Protein 7BOA (pdb70)

Sequence (232 aa):
GEFAQAYKEFAKAYKEFAAYKEFAQAYKGGEFAQAYKEFAKAYKEFAAYKEFAQAYKGGEFAQAYKEFAKAYKEFAAYKEFAQAYKGGEFAQAYKEEFAKAYKEEFAAYKEFAQAYKGGEFAQAYKEFAKAYKEFAAYKEFAQAYKGGEFAQAYKEEFAKAYKEFAAYKEEFAQQAYKGGEFAQAYKEFAKAYKEFAAYKEEFAQAYKGGEFAQAYKEEFAKAYKEFAAYKEEFAQAYKG

Secondary structure (DSSP, 8-state):
-HHHHHHHHHHHHHHHH--HHHHHHHHH-/-HHHHHHHHHHHHHHHH--HHHHHHHHH-/-HHHHHHHHHHHHHHHH--HHHHHHHHH-/-HHHHHHHHHHHHHHHH--HHHHHHHHH-/-THHHHHHHHHHHHHHH--HHHHHHHHH-/-HHHHHHHHHHHHHHHH--HHHHHHHHH-/-HHHHHHHHHHHHHHHH--HHHHHHHHH-/-HHHHHHHHHHHHHHHH--HHHHHHHHH-

B-factor: mean 36.83, std 12.67, range [19.39, 146.75]

Solvent-accessible surface area: 15474 Å² total

Radius of gyration: 20.61 Å; Cα contacts (8 Å, |Δi|>4): 137; chains: 8; bounding box: 44×38×48 Å

Structure (mmCIF, N/CA/C/O backbone):
data_7BOA
#
_entry.id   7BOA
#
_cell.length_a   40.707
_cell.length_b   75.608
_cell.length_c   88.123
_cell.angle_alpha   90.000
_cell.angle_beta   90.000
_cell.angle_gamma   90.000
#
_symmetry.space_group_name_H-M   'P 21 21 21'
#
loop_
_entity.id
_entity.type
_entity.pdbx_description
1 polymer CC-Type2-(YaFd)4-W19(BrPhe)
2 water water
#
loop_
_atom_site.group_PDB
_atom_site.id
_atom_site.type_symbol
_atom_site.label_atom_id
_atom_site.label_alt_id
_atom_site.label_comp_id
_atom_site.label_asym_id
_atom_site.label_entity_id
_atom_site.label_seq_id
_atom_site.pdbx_PDB_ins_code
_atom_site.Cartn_x
_atom_site.Cartn_y
_atom_site.Cartn_z
_atom_site.occupancy
_atom_site.B_iso_or_equiv
_atom_site.auth_seq_id
_atom_site.auth_comp_id
_atom_site.auth_asym_id
_atom_site.auth_atom_id
_atom_site.pdbx_PDB_model_num
ATOM 4 N N . GLY A 1 2 ? 22.581 15.494 87.495 1.00 29.73 1 GLY A N 1
ATOM 5 C CA . GLY A 1 2 ? 21.899 16.641 86.795 1.00 33.37 1 GLY A CA 1
ATOM 6 C C . GLY A 1 2 ? 22.492 16.912 85.416 1.00 30.37 1 GLY A C 1
ATOM 7 O O . GLY A 1 2 ? 21.720 17.162 84.460 1.00 29.75 1 GLY A O 1
ATOM 8 N N . GLU A 1 3 ? 23.816 16.869 85.297 1.00 29.60 2 GLU A N 1
ATOM 9 C CA . GLU A 1 3 ? 24.493 17.118 83.997 1.00 32.05 2 GLU A CA 1
ATOM 10 C C . GLU A 1 3 ? 24.105 16.013 83.018 1.00 28.81 2 GLU A C 1
ATOM 11 O O . GLU A 1 3 ? 23.835 16.335 81.826 1.00 27.61 2 GLU A O 1
ATOM 17 N N . PHE A 1 4 ? 24.050 14.760 83.474 1.00 25.80 3 PHE A N 1
ATOM 18 C CA . PHE A 1 4 ? 23.635 13.652 82.578 1.00 26.24 3 PHE A CA 1
ATOM 19 C C . PHE A 1 4 ? 22.176 13.852 82.171 1.00 24.90 3 PHE A C 1
ATOM 20 O O . PHE A 1 4 ? 21.858 13.631 81.005 1.00 23.61 3 PHE A O 1
ATOM 28 N N . ALA A 1 5 ? 21.321 14.297 83.084 1.00 24.76 4 ALA A N 1
ATOM 29 C CA . ALA A 1 5 ? 19.893 14.540 82.798 1.00 27.35 4 ALA A CA 1
ATOM 30 C C . ALA A 1 5 ? 19.782 15.583 81.691 1.00 27.20 4 ALA A C 1
ATOM 31 O O . ALA A 1 5 ? 18.938 15.414 80.794 1.00 26.72 4 ALA A O 1
ATOM 33 N N . GLN A 1 6 ? 20.600 16.629 81.751 1.00 27.04 5 GLN A N 1
ATOM 34 C CA . GLN A 1 6 ? 20.599 17.701 80.728 1.00 30.84 5 GLN A CA 1
ATOM 35 C C . GLN A 1 6 ? 21.104 17.126 79.401 1.00 30.48 5 GLN A C 1
ATOM 36 O O . GLN A 1 6 ? 20.515 17.427 78.357 1.00 28.26 5 GLN A O 1
ATOM 42 N N . ALA A 1 7 ? 22.154 16.304 79.439 1.00 27.10 6 ALA A N 1
ATOM 43 C CA . ALA A 1 7 ? 22.727 15.665 78.230 1.00 26.20 6 ALA A CA 1
ATOM 44 C C . ALA A 1 7 ? 21.678 14.757 77.583 1.00 23.06 6 ALA A C 1
ATOM 45 O O . ALA A 1 7 ? 21.580 14.742 76.357 1.00 23.44 6 ALA A O 1
ATOM 47 N N . TYR A 1 8 ? 20.882 14.062 78.385 1.00 20.71 7 TYR A N 1
ATOM 48 C CA . TYR A 1 8 ? 19.804 13.196 77.868 1.00 23.09 7 TYR A CA 1
ATOM 49 C C . TYR A 1 8 ? 18.777 14.065 77.138 1.00 24.24 7 TYR A C 1
ATOM 50 O O . TYR A 1 8 ? 18.370 13.698 76.031 1.00 23.51 7 TYR A O 1
ATOM 59 N N . LYS A 1 9 ? 18.381 15.186 77.739 1.00 24.80 8 LYS A N 1
ATOM 60 C CA . LYS A 1 9 ? 17.391 16.098 77.128 1.00 25.81 8 LYS A CA 1
ATOM 61 C C . LYS A 1 9 ? 17.924 16.592 75.779 1.00 23.82 8 LYS A C 1
ATOM 62 O O . LYS A 1 9 ? 17.171 16.592 74.821 1.00 25.11 8 LYS A O 1
ATOM 68 N N . GLU A 1 10 ? 19.192 16.977 75.693 1.00 25.84 9 GLU A N 1
ATOM 69 C CA . GLU A 1 10 ? 19.789 17.514 74.455 1.00 28.68 9 GLU A CA 1
ATOM 70 C C . GLU A 1 10 ? 19.837 16.390 73.419 1.00 24.85 9 GLU A C 1
ATOM 71 O O . GLU A 1 10 ? 19.520 16.658 72.251 1.00 24.91 9 GLU A O 1
ATOM 77 N N . PHE A 1 11 ? 20.166 15.173 73.836 1.00 22.85 10 PHE A N 1
ATOM 78 C CA . PHE A 1 11 ? 20.178 14.028 72.903 1.00 23.46 10 PHE A CA 1
ATOM 79 C C . PHE A 1 11 ? 18.753 13.707 72.403 1.00 23.09 10 PHE A C 1
ATOM 80 O O . PHE A 1 11 ? 18.560 13.453 71.197 1.00 21.16 10 PHE A O 1
ATOM 88 N N . ALA A 1 12 ? 17.754 13.776 73.278 1.00 22.16 11 ALA A N 1
ATOM 89 C CA . ALA A 1 12 ? 16.349 13.503 72.893 1.00 22.20 11 ALA A CA 1
ATOM 90 C C . ALA A 1 12 ? 15.912 14.529 71.831 1.00 23.97 11 ALA A C 1
ATOM 91 O O . ALA A 1 12 ? 15.220 14.124 70.873 1.00 22.72 11 ALA A O 1
ATOM 93 N N . LYS A 1 13 ? 16.323 15.791 71.986 1.00 23.72 12 LYS A N 1
ATOM 94 C CA . LYS A 1 13 ? 15.999 16.853 70.999 1.00 27.51 12 LYS A CA 1
ATOM 95 C C . LYS A 1 13 ? 16.690 16.534 69.676 1.00 25.41 12 LYS A C 1
ATOM 96 O O . LYS A 1 13 ? 16.052 16.655 68.618 1.00 25.36 12 LYS A O 1
ATOM 102 N N . ALA A 1 14 ? 17.949 16.108 69.725 1.00 22.98 13 ALA A N 1
ATOM 103 C CA . ALA A 1 14 ? 18.741 15.770 68.518 1.00 22.25 13 ALA A CA 1
ATOM 104 C C . ALA A 1 14 ? 18.067 14.608 67.787 1.00 20.10 13 ALA A C 1
ATOM 105 O O . ALA A 1 14 ? 18.034 14.629 66.550 1.00 20.72 13 ALA A O 1
ATOM 107 N N . TYR A 1 15 ? 17.562 13.621 68.520 1.00 19.78 14 TYR A N 1
ATOM 108 C CA . TYR A 1 15 ? 16.845 12.469 67.930 1.00 22.89 14 TYR A CA 1
ATOM 109 C C . TYR A 1 15 ? 15.601 12.980 67.194 1.00 21.86 14 TYR A C 1
ATOM 110 O O . TYR A 1 15 ? 15.336 12.545 66.040 1.00 21.80 14 TYR A O 1
ATOM 119 N N . LYS A 1 16 ? 14.833 13.875 67.827 1.00 22.66 15 LYS A N 1
ATOM 120 C CA . LYS A 1 16 ? 13.639 14.442 67.153 1.00 24.57 15 LYS A CA 1
ATOM 121 C C . LYS A 1 16 ? 14.053 15.160 65.868 1.00 23.91 15 LYS A C 1
ATOM 122 O O . LYS A 1 16 ? 13.355 15.007 64.864 1.00 27.80 15 LYS A O 1
ATOM 128 N N . GLU A 1 17 ? 15.109 15.975 65.909 1.00 23.06 16 GLU A N 1
ATOM 129 C CA . GLU A 1 17 ? 15.607 16.725 64.738 1.00 23.84 16 GLU A CA 1
ATOM 130 C C . GLU A 1 17 ? 15.968 15.734 63.622 1.00 21.99 16 GLU A C 1
ATOM 131 O O . GLU A 1 17 ? 15.628 16.013 62.438 1.00 23.17 16 GLU A O 1
ATOM 137 N N . PHE A 1 18 ? 16.610 14.614 63.966 1.00 21.75 17 PHE A N 1
ATOM 138 C CA . PHE A 1 18 ? 16.994 13.589 62.977 1.00 22.20 17 PHE A CA 1
ATOM 139 C C . PHE A 1 18 ? 15.742 12.900 62.409 1.00 20.69 17 PHE A C 1
ATOM 140 O O . PHE A 1 18 ? 15.666 12.677 61.210 1.00 20.91 17 PHE A O 1
ATOM 148 N N . ALA A 1 19 ? 14.763 12.610 63.255 1.00 24.21 18 ALA A N 1
ATOM 149 C CA . ALA A 1 19 ? 13.506 11.962 62.824 1.00 26.16 18 ALA A CA 1
ATOM 150 C C . ALA A 1 19 ? 12.771 12.895 61.832 1.00 31.89 18 ALA A C 1
ATOM 151 O O . ALA A 1 19 ? 12.282 12.329 60.784 1.00 26.84 18 ALA A O 1
ATOM 165 N N . ALA A 1 21 ? 14.329 15.135 59.892 1.00 26.91 20 ALA A N 1
ATOM 166 C CA . ALA A 1 21 ? 15.117 15.060 58.639 1.00 25.10 20 ALA A CA 1
ATOM 167 C C . ALA A 1 21 ? 14.790 13.779 57.856 1.00 24.22 20 ALA A C 1
ATOM 168 O O . ALA A 1 21 ? 14.661 13.863 56.602 1.00 24.36 20 ALA A O 1
ATOM 170 N N . TYR A 1 22 ? 14.685 12.630 58.529 1.00 25.02 21 TYR A N 1
ATOM 171 C CA . TYR A 1 22 ? 14.395 11.346 57.851 1.00 24.98 21 TYR A CA 1
ATOM 172 C C . TYR A 1 22 ? 13.025 11.431 57.174 1.00 28.23 21 TYR A C 1
ATOM 173 O O . TYR A 1 22 ? 12.892 11.049 56.009 1.00 25.13 21 TYR A O 1
ATOM 182 N N . LYS A 1 23 ? 12.021 11.970 57.870 1.00 27.80 22 LYS A N 1
ATOM 183 C CA . LYS A 1 23 ? 10.664 12.132 57.310 1.00 34.03 22 LYS A CA 1
ATOM 184 C C . LYS A 1 23 ? 10.745 12.970 56.024 1.00 30.82 22 LYS A C 1
ATOM 185 O O . LYS A 1 23 ? 10.104 12.604 55.038 1.00 29.78 22 LYS A O 1
ATOM 191 N N . GLU A 1 24 ? 11.490 14.076 56.039 1.00 29.37 23 GLU A N 1
ATOM 192 C CA . GLU A 1 24 ? 11.603 14.979 54.868 1.00 31.84 23 GLU A CA 1
ATOM 193 C C . GLU A 1 24 ? 12.303 14.254 53.724 1.00 28.98 23 GLU A C 1
ATOM 194 O O . GLU A 1 24 ? 11.908 14.439 52.547 1.00 28.79 23 GLU A O 1
ATOM 200 N N . PHE A 1 25 ? 13.326 13.475 54.066 1.00 25.65 24 PHE A N 1
ATOM 201 C CA . PHE A 1 25 ? 14.090 12.686 53.067 1.00 27.07 24 PHE A CA 1
ATOM 202 C C . PHE A 1 25 ? 13.177 11.647 52.403 1.00 27.52 24 PHE A C 1
ATOM 203 O O . PHE A 1 25 ? 13.179 11.551 51.157 1.00 28.21 24 PHE A O 1
ATOM 211 N N . ALA A 1 26 ? 12.395 10.928 53.205 1.00 28.32 25 ALA A N 1
ATOM 212 C CA . ALA A 1 26 ? 11.483 9.866 52.731 1.00 29.77 25 ALA A CA 1
ATOM 213 C C . ALA A 1 26 ? 10.405 10.484 51.831 1.00 34.61 25 ALA A C 1
ATOM 214 O O . ALA A 1 26 ? 10.055 9.867 50.815 1.00 33.50 25 ALA A O 1
ATOM 216 N N . GLN A 1 27 ? 9.922 11.682 52.159 1.00 34.77 26 GLN A N 1
ATOM 217 C CA . GLN A 1 27 ? 8.920 12.394 51.328 1.00 39.46 26 GLN A CA 1
ATOM 218 C C . GLN A 1 27 ? 9.541 12.748 49.974 1.00 36.92 26 GLN A C 1
ATOM 219 O O . GLN A 1 27 ? 8.860 12.587 48.936 1.00 36.38 26 GLN A O 1
ATOM 225 N N . ALA A 1 28 ? 10.785 13.220 49.982 1.00 34.17 27 ALA A N 1
ATOM 226 C CA . ALA A 1 28 ? 11.519 13.584 48.750 1.00 35.84 27 ALA A CA 1
ATOM 227 C C . ALA A 1 28 ? 11.715 12.323 47.895 1.00 35.85 27 ALA A C 1
ATOM 228 O O . ALA A 1 28 ? 11.582 12.417 46.662 1.00 35.06 27 ALA A O 1
ATOM 230 N N . TYR A 1 29 ? 11.991 11.171 48.512 1.00 35.63 28 TYR A N 1
ATOM 231 C CA . TYR A 1 29 ? 12.178 9.896 47.765 1.00 38.32 28 TYR A CA 1
ATOM 232 C C . TYR A 1 29 ? 10.852 9.485 47.126 1.00 40.18 28 TYR A C 1
ATOM 233 O O . TYR A 1 29 ? 10.845 9.076 45.939 1.00 39.96 28 TYR A O 1
ATOM 242 N N . LYS A 1 30 ? 9.756 9.596 47.879 1.00 44.96 29 LYS A N 1
ATOM 243 C CA . LYS A 1 30 ? 8.399 9.191 47.437 1.00 51.01 29 LYS A CA 1
ATOM 244 C C . LYS A 1 30 ? 7.902 10.164 46.359 1.00 52.01 29 LYS A C 1
ATOM 245 O O . LYS A 1 30 ? 7.195 9.703 45.454 1.00 58.13 29 LYS A O 1
ATOM 251 N N . GLY A 1 31 ? 8.248 11.451 46.469 1.00 49.06 30 GLY A N 1
ATOM 252 C CA . GLY A 1 31 ? 7.797 12.527 45.567 1.00 49.55 30 GLY A CA 1
ATOM 253 C C . GLY A 1 31 ? 8.635 12.564 44.301 1.00 53.91 30 GLY A C 1
ATOM 254 O O . GLY A 1 31 ? 8.285 13.012 43.202 1.00 51.24 30 GLY A O 1
ATOM 255 N N . GLY B 1 2 ? 15.028 -0.502 41.098 1.00 58.53 1 GLY B N 1
ATOM 256 C CA . GLY B 1 2 ? 16.388 -1.073 40.919 1.00 57.83 1 GLY B CA 1
ATOM 257 C C . GLY B 1 2 ? 17.132 -1.233 42.231 1.00 55.87 1 GLY B C 1
ATOM 258 O O . GLY B 1 2 ? 16.490 -1.177 43.309 1.00 53.01 1 GLY B O 1
ATOM 259 N N . GLU B 1 3 ? 18.453 -1.395 42.146 1.00 54.96 2 GLU B N 1
ATOM 260 C CA . GLU B 1 3 ? 19.340 -1.667 43.311 1.00 54.33 2 GLU B CA 1
ATOM 261 C C . GLU B 1 3 ? 19.142 -0.573 44.364 1.00 49.57 2 GLU B C 1
ATOM 262 O O . GLU B 1 3 ? 19.155 -0.887 45.571 1.00 44.07 2 GLU B O 1
ATOM 268 N N . PHE B 1 4 ? 18.981 0.681 43.931 1.00 47.97 3 PHE B N 1
ATOM 269 C CA . PHE B 1 4 ? 18.876 1.800 44.896 1.00 46.51 3 PHE B CA 1
ATOM 270 C C . PHE B 1 4 ? 17.564 1.661 45.670 1.00 41.77 3 PHE B C 1
ATOM 271 O O . PHE B 1 4 ? 17.563 1.902 46.864 1.00 37.90 3 PHE B O 1
ATOM 279 N N . ALA B 1 5 ? 16.482 1.256 45.009 1.00 40.53 4 ALA B N 1
ATOM 280 C CA . ALA B 1 5 ? 15.166 1.060 45.652 1.00 40.14 4 ALA B CA 1
ATOM 281 C C . ALA B 1 5 ? 15.311 0.017 46.760 1.00 39.97 4 ALA B C 1
ATOM 282 O O . ALA B 1 5 ? 14.742 0.222 47.828 1.00 40.00 4 ALA B O 1
ATOM 284 N N . GLN B 1 6 ? 16.059 -1.051 46.505 1.00 43.07 5 GLN B N 1
ATOM 285 C CA . GLN B 1 6 ? 16.303 -2.125 47.494 1.00 41.92 5 GLN B CA 1
ATOM 286 C C . GLN B 1 6 ? 17.129 -1.558 48.648 1.00 40.24 5 GLN B C 1
ATOM 287 O O . GLN B 1 6 ? 16.790 -1.848 49.820 1.00 35.94 5 GLN B O 1
ATOM 293 N N . ALA B 1 7 ? 18.164 -0.774 48.340 1.00 36.50 6 ALA B N 1
ATOM 294 C CA . ALA B 1 7 ? 19.038 -0.151 49.359 1.00 34.49 6 ALA B CA 1
ATOM 295 C C . ALA B 1 7 ? 18.204 0.773 50.252 1.00 31.63 6 ALA B C 1
ATOM 296 O O . ALA B 1 7 ? 18.409 0.783 51.483 1.00 30.57 6 ALA B O 1
ATOM 298 N N . TYR B 1 8 ? 17.271 1.513 49.659 1.00 29.93 7 TYR B N 1
ATOM 299 C CA . TYR B 1 8 ? 16.398 2.437 50.420 1.00 29.29 7 TYR B CA 1
ATOM 300 C C . TYR B 1 8 ? 15.534 1.618 51.381 1.00 31.64 7 TYR B C 1
ATOM 301 O O . TYR B 1 8 ? 15.408 2.019 52.548 1.00 30.10 7 TYR B O 1
ATOM 310 N N . LYS B 1 9 ? 14.946 0.519 50.906 1.00 34.26 8 LYS B N 1
ATOM 311 C CA . LYS B 1 9 ? 14.098 -0.358 51.754 1.00 35.47 8 LYS B CA 1
ATOM 312 C C . LYS B 1 9 ? 14.926 -0.870 52.933 1.00 31.94 8 LYS B C 1
ATOM 313 O O . LYS B 1 9 ? 14.427 -0.848 54.060 1.00 30.49 8 LYS B O 1
ATOM 319 N N . GLU B 1 10 ? 16.155 -1.316 52.691 1.00 32.95 9 GLU B N 1
ATOM 320 C CA . GLU B 1 10 ? 17.019 -1.883 53.754 1.00 34.99 9 GLU B CA 1
ATOM 321 C C . GLU B 1 10 ? 17.363 -0.771 54.759 1.00 31.59 9 GLU B C 1
ATOM 322 O O . GLU B 1 10 ? 17.357 -1.026 55.992 1.00 29.55 9 GLU B O 1
ATOM 328 N N . PHE B 1 11 ? 17.615 0.445 54.277 1.00 28.07 10 PHE B N 1
ATOM 329 C CA . PHE B 1 11 ? 17.907 1.583 55.170 1.00 26.64 10 PHE B CA 1
ATOM 330 C C . PHE B 1 11 ? 16.658 1.944 55.990 1.00 25.83 10 PHE B C 1
ATOM 331 O O . PHE B 1 11 ? 16.771 2.201 57.203 1.00 25.55 10 PHE B O 1
ATOM 339 N N . ALA B 1 12 ? 15.478 1.938 55.373 1.00 27.33 11 ALA B N 1
ATOM 340 C CA . ALA B 1 12 ? 14.222 2.282 56.078 1.00 28.03 11 ALA B CA 1
ATOM 341 C C . ALA B 1 12 ? 13.988 1.250 57.196 1.00 29.89 11 ALA B C 1
ATOM 342 O O . ALA B 1 12 ? 13.546 1.649 58.278 1.00 29.10 11 ALA B O 1
ATOM 344 N N . LYS B 1 13 ? 14.290 -0.030 56.951 1.00 30.54 12 LYS B N 1
ATOM 345 C CA . LYS B 1 13 ? 14.154 -1.085 57.993 1.00 31.15 12 LYS B CA 1
ATOM 346 C C . LYS B 1 13 ? 15.139 -0.794 59.128 1.00 30.88 12 LYS B C 1
ATOM 347 O O . LYS B 1 13 ? 14.751 -0.885 60.298 1.00 28.55 12 LYS B O 1
ATOM 353 N N . ALA B 1 14 ? 16.380 -0.436 58.795 1.00 28.84 13 ALA B N 1
ATOM 354 C CA . ALA B 1 14 ? 17.433 -0.124 59.780 1.00 28.78 13 ALA B CA 1
ATOM 355 C C . ALA B 1 14 ? 16.992 1.070 60.647 1.00 26.28 13 ALA B C 1
ATOM 356 O O . ALA B 1 14 ? 17.211 1.033 61.852 1.00 25.22 13 ALA B O 1
ATOM 358 N N . TYR B 1 15 ? 16.393 2.091 60.039 1.00 25.73 14 TYR B N 1
ATOM 359 C CA . TYR B 1 15 ? 15.848 3.261 60.773 1.00 27.75 14 TYR B CA 1
ATOM 360 C C . TYR B 1 15 ? 14.775 2.790 61.773 1.00 26.20 14 TYR B C 1
ATOM 361 O O . TYR B 1 15 ? 14.770 3.204 62.940 1.00 25.36 14 TYR B O 1
ATOM 370 N N . LYS B 1 16 ? 13.860 1.918 61.339 1.00 27.30 15 LYS B N 1
ATOM 371 C CA . LYS B 1 16 ? 12.815 1.386 62.255 1.00 28.71 15 LYS B CA 1
ATOM 372 C C . LYS B 1 16 ? 13.466 0.637 63.424 1.00 26.19 15 LYS B C 1
ATOM 373 O O . LYS B 1 16 ? 13.014 0.815 64.556 1.00 27.36 15 LYS B O 1
ATOM 379 N N . GLU B 1 17 ? 14.470 -0.214 63.179 1.00 25.03 16 GLU B N 1
ATOM 380 C CA . GLU B 1 17 ? 15.182 -0.974 64.239 1.00 22.99 16 GLU B CA 1
ATOM 381 C C . GLU B 1 17 ? 15.854 -0.004 65.209 1.00 23.48 16 GLU B C 1
ATOM 382 O O . GLU B 1 17 ? 15.840 -0.272 66.425 1.00 25.62 16 GLU B O 1
ATOM 388 N N . PHE B 1 18 ? 16.431 1.099 64.704 1.00 22.55 17 PHE B N 1
ATOM 389 C CA . PHE B 1 18 ? 17.051 2.106 65.586 1.00 23.67 17 PHE B CA 1
ATOM 390 C C . PHE B 1 18 ? 15.979 2.830 66.418 1.00 24.31 17 PHE B C 1
ATOM 391 O O . PHE B 1 18 ? 16.173 3.040 67.634 1.00 22.12 17 PHE B O 1
ATOM 399 N N . ALA B 1 19 ? 14.866 3.193 65.798 1.00 24.62 18 ALA B N 1
ATOM 400 C CA . ALA B 1 19 ? 13.754 3.859 66.503 1.00 27.13 18 ALA B CA 1
ATOM 401 C C . ALA B 1 19 ? 13.218 2.936 67.622 1.00 30.96 18 ALA B C 1
ATOM 402 O O . ALA B 1 19 ? 12.963 3.483 68.750 1.00 29.01 18 ALA B O 1
ATOM 416 N N . ALA B 1 21 ? 15.038 0.642 69.202 1.00 30.19 20 ALA B N 1
ATOM 417 C CA . ALA B 1 21 ? 16.089 0.674 70.242 1.00 27.15 20 ALA B CA 1
ATOM 418 C C . ALA B 1 21 ? 16.004 1.957 71.082 1.00 28.58 20 ALA B C 1
ATOM 419 O O . ALA B 1 21 ? 16.163 1.865 72.337 1.00 27.21 20 ALA B O 1
ATOM 421 N N . TYR B 1 22 ? 15.817 3.112 70.436 1.00 27.28 21 TYR B N 1
ATOM 422 C CA . TYR B 1 22 ? 15.752 4.404 71.151 1.00 26.90 21 TYR B CA 1
ATOM 423 C C . TYR B 1 22 ? 14.541 4.395 72.088 1.00 26.46 21 TYR B C 1
ATOM 424 O O . TYR B 1 22 ? 14.683 4.793 73.252 1.00 25.33 21 TYR B O 1
ATOM 433 N N . LYS B 1 23 ? 13.391 3.926 71.621 1.00 26.91 22 LYS B N 1
ATOM 434 C CA . LYS B 1 23 ? 12.163 3.856 72.439 1.00 28.54 22 LYS B CA 1
ATOM 435 C C . LYS B 1 23 ? 12.432 2.971 73.674 1.00 26.81 22 LYS B C 1
ATOM 436 O O . LYS B 1 23 ? 12.017 3.363 74.794 1.00 29.74 22 LYS B O 1
ATOM 442 N N . GLU B 1 24 ? 13.124 1.841 73.520 1.00 26.00 23 GLU B N 1
ATOM 443 C CA . GLU B 1 24 ? 13.439 0.906 74.641 1.00 27.26 23 GLU B CA 1
ATOM 444 C C . GLU B 1 24 ? 14.400 1.594 75.621 1.00 24.78 23 GLU B C 1
ATOM 445 O O . GLU B 1 24 ? 14.224 1.502 76.864 1.00 28.17 23 GLU B O 1
ATOM 451 N N . PHE B 1 25 ? 15.371 2.310 75.076 1.00 24.52 24 PHE B N 1
ATOM 452 C CA . PHE B 1 25 ? 16.363 3.050 75.889 1.00 24.08 24 PHE B CA 1
ATOM 453 C C . PHE B 1 25 ? 15.652 4.131 76.709 1.00 24.42 24 PHE B C 1
ATOM 454 O O . PHE B 1 25 ? 15.927 4.253 77.923 1.00 25.24 24 PHE B O 1
ATOM 462 N N . ALA B 1 26 ? 14.796 4.921 76.066 1.00 23.83 25 ALA B N 1
ATOM 463 C CA . ALA B 1 26 ? 14.065 6.027 76.712 1.00 27.29 25 ALA B CA 1
ATOM 464 C C . ALA B 1 26 ? 13.182 5.467 77.823 1.00 30.47 25 ALA B C 1
ATOM 465 O O . ALA B 1 26 ? 13.104 6.109 78.900 1.00 30.59 25 ALA B O 1
ATOM 467 N N . GLN B 1 27 ? 12.522 4.321 77.590 1.00 30.75 26 GLN B N 1
ATOM 468 C CA . GLN B 1 27 ? 11.708 3.672 78.645 1.00 34.71 26 GLN B CA 1
ATOM 469 C C . GLN B 1 27 ? 12.621 3.304 79.827 1.00 33.15 26 GLN B C 1
ATOM 470 O O . GLN B 1 27 ? 12.242 3.546 80.998 1.00 33.73 26 GLN B O 1
ATOM 476 N N . ALA B 1 28 ? 13.794 2.741 79.560 1.00 31.51 27 ALA B N 1
ATOM 477 C CA . ALA B 1 28 ? 14.733 2.323 80.627 1.00 33.08 27 ALA B CA 1
ATOM 478 C C . ALA B 1 28 ? 15.163 3.566 81.425 1.00 28.70 27 ALA B C 1
ATOM 479 O O . ALA B 1 28 ? 15.263 3.485 82.638 1.00 27.47 27 ALA B O 1
ATOM 481 N N . TYR B 1 29 ? 15.376 4.692 80.762 1.00 27.19 28 TYR B N 1
ATOM 482 C CA . TYR B 1 29 ? 15.773 5.955 81.439 1.00 28.97 28 TYR B CA 1
ATOM 483 C C . TYR B 1 29 ? 14.621 6.448 82.310 1.00 31.54 28 TYR B C 1
ATOM 484 O O . TYR B 1 29 ? 14.855 6.874 83.453 1.00 30.90 28 TYR B O 1
ATOM 493 N N . LYS B 1 30 ? 13.397 6.406 81.787 1.00 34.95 29 LYS B N 1
ATOM 494 C CA . LYS B 1 30 ? 12.181 6.907 82.478 1.00 43.87 29 LYS B CA 1
ATOM 495 C C . LYS B 1 30 ? 11.800 5.919 83.588 1.00 44.88 29 LYS B C 1
ATOM 496 O O . LYS B 1 30 ? 11.366 6.371 84.660 1.00 47.48 29 LYS B O 1
ATOM 502 N N . GLY B 1 31 ? 11.956 4.617 83.326 1.00 48.53 30 GLY B N 1
ATOM 503 C CA . GLY B 1 31 ? 11.478 3.515 84.178 1.00 56.87 30 GLY B CA 1
ATOM 504 C C . GLY B 1 31 ? 12.452 3.252 85.301 1.00 62.10 30 GLY B C 1
ATOM 505 O O . GLY B 1 31 ? 13.555 3.806 85.220 1.00 74.39 30 GLY B O 1
ATOM 509 N N . GLY C 1 2 ? 24.109 -2.128 86.535 1.00 59.40 1 GLY C N 1
ATOM 510 C CA . GLY C 1 2 ? 22.656 -2.332 86.813 1.00 52.78 1 GLY C CA 1
ATOM 511 C C . GLY C 1 2 ? 21.820 -2.246 85.552 1.00 48.70 1 GLY C C 1
ATOM 512 O O . GLY C 1 2 ? 22.397 -2.266 84.434 1.00 47.49 1 GLY C O 1
ATOM 513 N N . GLU C 1 3 ? 20.499 -2.159 85.692 1.00 45.02 2 GLU C N 1
ATOM 514 C CA . GLU C 1 3 ? 19.599 -2.284 84.528 1.00 45.43 2 GLU C CA 1
ATOM 515 C C . GLU C 1 3 ? 19.891 -1.138 83.560 1.00 39.24 2 GLU C C 1
ATOM 516 O O . GLU C 1 3 ? 19.913 -1.400 82.345 1.00 37.00 2 GLU C O 1
ATOM 522 N N . PHE C 1 4 ? 20.060 0.087 84.056 1.00 36.12 3 PHE C N 1
ATOM 523 C CA . PHE C 1 4 ? 20.225 1.253 83.154 1.00 35.71 3 PHE C CA 1
ATOM 524 C C . PHE C 1 4 ? 21.549 1.125 82.391 1.00 31.94 3 PHE C C 1
ATOM 525 O O . PHE C 1 4 ? 21.575 1.428 81.206 1.00 30.24 3 PHE C O 1
ATOM 533 N N . ALA C 1 5 ? 22.612 0.671 83.053 1.00 33.33 4 ALA C N 1
ATOM 534 C CA . ALA C 1 5 ? 23.934 0.490 82.399 1.00 30.87 4 ALA C CA 1
ATOM 535 C C . ALA C 1 5 ? 23.790 -0.522 81.271 1.00 31.05 4 ALA C C 1
ATOM 536 O O . ALA C 1 5 ? 24.375 -0.299 80.195 1.00 28.73 4 ALA C O 1
ATOM 538 N N . GLN C 1 6 ? 23.033 -1.594 81.501 1.00 32.14 5 GLN C N 1
ATOM 539 C CA . GLN C 1 6 ? 22.805 -2.640 80.486 1.00 36.81 5 GLN C CA 1
ATOM 540 C C . GLN C 1 6 ? 22.003 -2.039 79.331 1.00 33.38 5 GLN C C 1
ATOM 541 O O . GLN C 1 6 ? 22.348 -2.303 78.170 1.00 32.27 5 GLN C O 1
ATOM 547 N N . ALA C 1 7 ? 20.976 -1.240 79.640 1.00 34.51 6 ALA C N 1
ATOM 548 C CA . ALA C 1 7 ? 20.126 -0.581 78.632 1.00 31.53 6 ALA C CA 1
ATOM 549 C C . ALA C 1 7 ? 20.993 0.350 77.778 1.00 30.65 6 ALA C C 1
ATOM 550 O O . ALA C 1 7 ? 20.813 0.383 76.543 1.00 29.71 6 ALA C O 1
ATOM 552 N N . TYR C 1 8 ? 21.924 1.066 78.406 1.00 28.68 7 TYR C N 1
ATOM 553 C CA . TYR C 1 8 ? 22.818 1.975 77.659 1.00 26.72 7 TYR C CA 1
ATOM 554 C C . TYR C 1 8 ? 23.677 1.142 76.688 1.00 26.38 7 TYR C C 1
ATOM 555 O O . TYR C 1 8 ? 23.833 1.531 75.522 1.00 25.60 7 TYR C O 1
ATOM 564 N N . LYS C 1 9 ? 24.233 0.025 77.148 1.00 28.24 8 LYS C N 1
ATOM 565 C CA . LYS C 1 9 ? 25.081 -0.845 76.296 1.00 32.70 8 LYS C CA 1
ATOM 566 C C . LYS C 1 9 ? 24.270 -1.331 75.095 1.00 29.70 8 LYS C C 1
ATOM 567 O O . LYS C 1 9 ? 24.815 -1.304 73.977 1.00 29.53 8 LYS C O 1
ATOM 573 N N . GLU C 1 10 ? 23.030 -1.774 75.297 1.00 30.14 9 GLU C N 1
ATOM 574 C CA . GLU C 1 10 ? 22.168 -2.243 74.184 1.00 32.90 9 GLU C CA 1
ATOM 575 C C . GLU C 1 10 ? 21.886 -1.079 73.219 1.00 28.61 9 GLU C C 1
ATOM 576 O O . GLU C 1 10 ? 21.957 -1.275 71.977 1.00 27.50 9 GLU C O 1
ATOM 582 N N . PHE C 1 11 ? 21.626 0.120 73.736 1.00 27.19 10 PHE C N 1
ATOM 583 C CA . PHE C 1 11 ? 21.380 1.308 72.882 1.00 25.37 10 PHE C CA 1
ATOM 584 C C . PHE C 1 11 ? 22.645 1.655 72.075 1.00 24.07 10 PHE C C 1
ATOM 585 O O . PHE C 1 11 ? 22.545 1.939 70.872 1.00 24.82 10 PHE C O 1
ATOM 593 N N . ALA C 1 12 ? 23.819 1.561 72.689 1.00 24.31 11 ALA C N 1
ATOM 594 C CA . ALA C 1 12 ? 25.090 1.879 72.010 1.00 24.24 11 ALA C CA 1
ATOM 595 C C . ALA C 1 12 ? 25.305 0.870 70.869 1.00 26.52 11 ALA C C 1
ATOM 596 O O . ALA C 1 12 ? 25.752 1.279 69.773 1.00 24.45 11 ALA C O 1
ATOM 598 N N . LYS C 1 13 ? 24.956 -0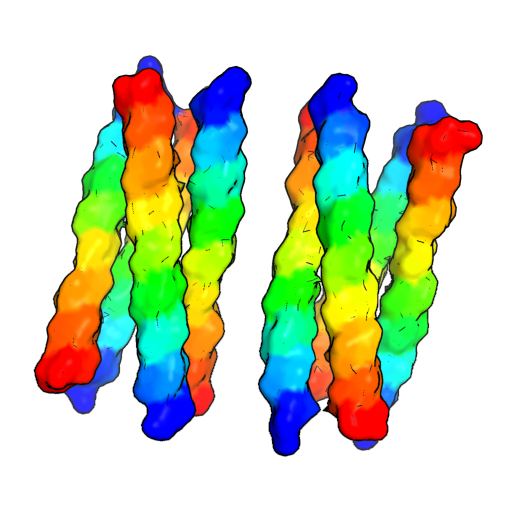.401 71.089 1.00 27.20 12 LYS C N 1
ATOM 599 C CA . LYS C 1 13 ? 25.080 -1.430 70.028 1.00 30.51 12 LYS C CA 1
ATOM 600 C C . LYS C 1 13 ? 24.105 -1.086 68.900 1.00 29.58 12 LYS C C 1
ATOM 601 O O . LYS C 1 13 ? 24.505 -1.198 67.722 1.00 28.29 12 LYS C O 1
ATOM 607 N N . ALA C 1 14 ? 22.867 -0.693 69.237 1.00 28.00 13 ALA C N 1
ATOM 608 C CA . ALA C 1 14 ? 21.827 -0.334 68.250 1.00 26.13 13 ALA C CA 1
ATOM 609 C C . ALA C 1 14 ? 22.322 0.848 67.403 1.00 24.58 13 ALA C C 1
ATOM 610 O O . ALA C 1 14 ? 22.111 0.828 66.168 1.00 22.17 13 ALA C O 1
ATOM 612 N N . TYR C 1 15 ? 22.947 1.845 68.031 1.00 23.47 14 TYR C N 1
ATOM 613 C CA . TYR C 1 15 ? 23.512 3.011 67.314 1.00 23.13 14 TYR C CA 1
ATOM 614 C C . TYR C 1 15 ? 24.574 2.510 66.312 1.00 23.21 14 TYR C C 1
ATOM 615 O O . TYR C 1 15 ? 24.592 2.934 65.156 1.00 21.75 14 TYR C O 1
ATOM 624 N N . LYS C 1 16 ? 25.470 1.619 66.740 1.00 25.10 15 LYS C N 1
ATOM 625 C CA . LYS C 1 16 ? 26.517 1.104 65.816 1.00 27.35 15 LYS C CA 1
ATOM 626 C C . LYS C 1 16 ? 25.860 0.435 64.614 1.00 25.04 15 LYS C C 1
ATOM 627 O O . LYS C 1 16 ? 26.329 0.675 63.497 1.00 28.85 15 LYS C O 1
ATOM 633 N N . GLU C 1 17 ? 24.861 -0.424 64.836 1.00 24.28 16 GLU C N 1
ATOM 634 C CA . GLU C 1 17 ? 24.145 -1.127 63.753 1.00 25.34 16 GLU C CA 1
ATOM 635 C C . GLU C 1 17 ? 23.501 -0.110 62.806 1.00 24.02 16 GLU C C 1
ATOM 636 O O . GLU C 1 17 ? 23.553 -0.336 61.563 1.00 24.59 16 GLU C O 1
ATOM 642 N N . PHE C 1 18 ? 22.924 0.980 63.337 1.00 22.30 17 PHE C N 1
ATOM 643 C CA . PHE C 1 18 ? 22.306 2.035 62.505 1.00 22.58 17 PHE C CA 1
ATOM 644 C C . PHE C 1 18 ? 23.373 2.786 61.697 1.00 24.09 17 PHE C C 1
ATOM 645 O O . PHE C 1 18 ? 23.172 3.049 60.501 1.00 23.39 17 PHE C O 1
ATOM 653 N N . ALA C 1 19 ? 24.488 3.112 62.319 1.00 24.54 18 ALA C N 1
ATOM 654 C CA . ALA C 1 19 ? 25.594 3.817 61.640 1.00 27.81 18 ALA C CA 1
ATOM 655 C C . ALA C 1 19 ? 26.119 2.928 60.495 1.00 32.87 18 ALA C C 1
ATOM 656 O O . ALA C 1 19 ? 26.360 3.519 59.378 1.00 28.85 18 ALA C O 1
ATOM 670 N N . ALA C 1 21 ? 24.276 0.659 58.863 1.00 28.62 20 ALA C N 1
ATOM 671 C CA . ALA C 1 21 ? 23.222 0.746 57.824 1.00 27.07 20 ALA C CA 1
ATOM 672 C C . ALA C 1 21 ? 23.319 2.058 57.033 1.00 26.14 20 ALA C C 1
ATOM 673 O O . ALA C 1 21 ? 23.142 2.021 55.785 1.00 26.53 20 ALA C O 1
ATOM 675 N N . TYR C 1 22 ? 23.531 3.192 57.700 1.00 25.47 21 TYR C N 1
ATOM 676 C CA . TYR C 1 22 ? 23.662 4.486 56.989 1.00 26.20 21 TYR C CA 1
ATOM 677 C C . TYR C 1 22 ? 24.864 4.431 56.034 1.00 28.46 21 TYR C C 1
ATOM 678 O O . TYR C 1 22 ? 24.720 4.827 54.868 1.00 27.37 21 TYR C O 1
ATOM 687 N N . LYS C 1 23 ? 26.007 3.927 56.497 1.00 26.90 22 LYS C N 1
ATOM 688 C CA . LYS C 1 23 ? 27.224 3.801 55.665 1.00 31.17 22 LYS C CA 1
ATOM 689 C C . LYS C 1 23 ? 26.915 2.972 54.419 1.00 30.26 22 LYS C C 1
ATOM 690 O O . LYS C 1 23 ? 27.359 3.364 53.340 1.00 30.97 22 LYS C O 1
ATOM 696 N N . GLU C 1 24 ? 26.207 1.853 54.579 1.00 31.91 23 GLU C N 1
ATOM 697 C CA . GLU C 1 24 ? 25.881 0.924 53.464 1.00 32.44 23 GLU C CA 1
ATOM 698 C C . GLU C 1 24 ? 24.938 1.643 52.500 1.00 28.94 23 GLU C C 1
ATOM 699 O O . GLU C 1 24 ? 25.084 1.485 51.293 1.00 30.36 23 GLU C O 1
ATOM 705 N N . PHE C 1 25 ? 23.995 2.406 53.043 1.00 26.11 24 PHE C N 1
ATOM 706 C CA . PHE C 1 25 ? 23.028 3.173 52.229 1.00 25.67 24 PHE C CA 1
ATOM 707 C C . PHE C 1 25 ? 23.760 4.232 51.401 1.00 25.12 24 PHE C C 1
ATOM 708 O O . PHE C 1 25 ? 23.487 4.342 50.190 1.00 29.80 24 PHE C O 1
ATOM 716 N N . ALA C 1 26 ? 24.664 4.976 52.038 1.00 26.66 25 ALA C N 1
ATOM 717 C CA . ALA C 1 26 ? 25.430 6.060 51.395 1.00 28.74 25 ALA C CA 1
ATOM 718 C C . ALA C 1 26 ? 26.313 5.463 50.299 1.00 34.23 25 ALA C C 1
ATOM 719 O O . ALA C 1 26 ? 26.393 6.069 49.223 1.00 37.05 25 ALA C O 1
ATOM 721 N N . GLN C 1 27 ? 26.938 4.310 50.559 1.00 34.19 26 GLN C N 1
ATOM 722 C CA . GLN C 1 27 ? 27.760 3.562 49.569 1.00 39.89 26 GLN C CA 1
ATOM 723 C C . GLN C 1 27 ? 26.884 3.203 48.355 1.00 38.51 26 GLN C C 1
ATOM 724 O O . GLN C 1 27 ? 27.346 3.399 47.201 1.00 40.10 26 GLN C O 1
ATOM 730 N N . ALA C 1 28 ? 25.659 2.724 48.578 1.00 35.16 27 ALA C N 1
ATOM 731 C CA . ALA C 1 28 ? 24.719 2.340 47.503 1.00 37.18 27 ALA C CA 1
ATOM 732 C C . ALA C 1 28 ? 24.323 3.585 46.694 1.00 37.00 27 ALA C C 1
ATOM 733 O O . ALA C 1 28 ? 24.258 3.487 45.460 1.00 38.30 27 ALA C O 1
ATOM 735 N N . TYR C 1 29 ? 24.101 4.722 47.355 1.00 35.74 28 TYR C N 1
ATOM 736 C CA . TYR C 1 29 ? 23.756 5.989 46.669 1.00 38.54 28 TYR C CA 1
ATOM 737 C C . TYR C 1 29 ? 24.942 6.439 45.810 1.00 40.69 28 TYR C C 1
ATOM 738 O O . TYR C 1 29 ? 24.719 6.857 44.668 1.00 38.08 28 TYR C O 1
ATOM 747 N N . LYS C 1 30 ? 26.159 6.371 46.350 1.00 42.13 29 LYS C N 1
ATOM 748 C CA . LYS C 1 30 ? 27.394 6.870 45.694 1.00 46.76 29 LYS C CA 1
ATOM 749 C C . LYS C 1 30 ? 27.833 5.903 44.599 1.00 51.40 29 LYS C C 1
ATOM 750 O O . LYS C 1 30 ? 28.480 6.382 43.660 1.00 53.05 29 LYS C O 1
ATOM 756 N N . GLY C 1 31 ? 27.535 4.605 44.731 1.00 49.61 30 GLY C N 1
ATOM 757 C CA . GLY C 1 31 ? 27.852 3.570 43.731 1.00 54.25 30 GLY C CA 1
ATOM 758 C C . GLY C 1 31 ? 26.882 3.626 42.557 1.00 60.47 30 GLY C C 1
ATOM 759 O O . GLY C 1 31 ? 25.882 4.321 42.636 1.00 64.58 30 GLY C O 1
ATOM 764 N N . GLY D 1 2 ? 17.885 15.495 40.310 1.00 51.94 1 GLY D N 1
ATOM 765 C CA . GLY D 1 2 ? 16.814 16.506 40.616 1.00 52.89 1 GLY D CA 1
ATOM 766 C C . GLY D 1 2 ? 16.710 16.805 42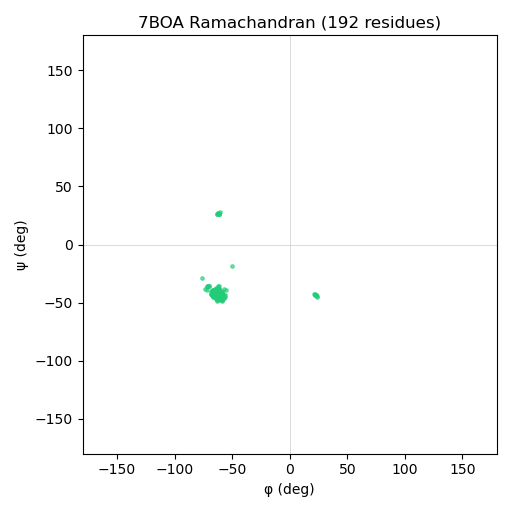.104 1.00 48.81 1 GLY D C 1
ATOM 767 O O . GLY D 1 2 ? 17.739 16.861 42.787 1.00 45.43 1 GLY D O 1
ATOM 768 N N . GLU D 1 3 ? 15.480 17.031 42.561 1.00 50.16 2 GLU D N 1
ATOM 769 C CA . GLU D 1 3 ? 15.115 17.385 43.957 1.00 49.04 2 GLU D CA 1
ATOM 770 C C . GLU D 1 3 ? 15.638 16.305 44.901 1.00 44.47 2 GLU D C 1
ATOM 771 O O . GLU D 1 3 ? 16.081 16.660 46.002 1.00 38.85 2 GLU D O 1
ATOM 777 N N . PHE D 1 4 ? 15.584 15.035 44.500 1.00 44.23 3 PHE D N 1
ATOM 778 C CA . PHE D 1 4 ? 16.011 13.924 45.376 1.00 39.41 3 PHE D CA 1
ATOM 779 C C . PHE D 1 4 ? 17.507 14.054 45.684 1.00 38.10 3 PHE D C 1
ATOM 780 O O . PHE D 1 4 ? 17.888 13.808 46.842 1.00 33.76 3 PHE D O 1
ATOM 788 N N . ALA D 1 5 ? 18.333 14.426 44.708 1.00 38.72 4 ALA D N 1
ATOM 789 C CA . ALA D 1 5 ? 19.797 14.566 44.922 1.00 37.84 4 ALA D CA 1
ATOM 790 C C . ALA D 1 5 ? 20.059 15.637 45.986 1.00 34.19 4 ALA D C 1
ATOM 791 O O . ALA D 1 5 ? 20.958 15.448 46.842 1.00 34.54 4 ALA D O 1
ATOM 793 N N . GLN D 1 6 ? 19.291 16.727 45.939 1.00 34.20 5 GLN D N 1
ATOM 794 C CA . GLN D 1 6 ? 19.421 17.827 46.923 1.00 37.35 5 GLN D CA 1
ATOM 795 C C . GLN D 1 6 ? 18.947 17.309 48.283 1.00 34.49 5 GLN D C 1
ATOM 796 O O . GLN D 1 6 ? 19.601 17.596 49.300 1.00 34.93 5 GLN D O 1
ATOM 802 N N . ALA D 1 7 ? 17.845 16.558 48.310 1.00 33.60 6 ALA D N 1
ATOM 803 C CA . ALA D 1 7 ? 17.268 16.012 49.550 1.00 30.17 6 ALA D CA 1
ATOM 804 C C . ALA D 1 7 ? 18.287 15.059 50.182 1.00 27.69 6 ALA D C 1
ATOM 805 O O . ALA D 1 7 ? 18.421 15.056 51.412 1.00 26.54 6 ALA D O 1
ATOM 807 N N . TYR D 1 8 ? 19.012 14.301 49.367 1.00 28.06 7 TYR D N 1
ATOM 808 C CA . TYR D 1 8 ? 20.053 13.388 49.879 1.00 28.85 7 TYR D CA 1
ATOM 809 C C . TYR D 1 8 ? 21.128 14.214 50.588 1.00 28.40 7 TYR D C 1
ATOM 810 O O . TYR D 1 8 ? 21.544 13.844 51.695 1.00 26.05 7 TYR D O 1
ATOM 819 N N . LYS D 1 9 ? 21.591 15.289 49.949 1.00 27.85 8 LYS D N 1
ATOM 820 C CA . LYS D 1 9 ? 22.620 16.161 50.570 1.00 30.39 8 LYS D CA 1
ATOM 821 C C . LYS D 1 9 ? 22.126 16.676 51.929 1.00 30.00 8 LYS D C 1
ATOM 822 O O . LYS D 1 9 ? 22.918 16.663 52.896 1.00 29.54 8 LYS D O 1
ATOM 828 N N A GLU D 1 10 ? 20.864 17.101 52.022 0.50 30.29 9 GLU D N 1
ATOM 829 N N B GLU D 1 10 ? 20.863 17.101 52.013 0.50 30.62 9 GLU D N 1
ATOM 830 C CA A GLU D 1 10 ? 20.303 17.674 53.279 0.50 30.34 9 GLU D CA 1
ATOM 831 C CA B GLU D 1 10 ? 20.279 17.672 53.260 0.50 30.90 9 GLU D CA 1
ATOM 832 C C A GLU D 1 10 ? 20.227 16.574 54.339 0.50 29.11 9 GLU D C 1
ATOM 833 C C B GLU D 1 10 ? 20.224 16.579 54.330 0.50 29.45 9 GLU D C 1
ATOM 834 O O A GLU D 1 10 ? 20.539 16.848 55.527 0.50 27.56 9 GLU D O 1
ATOM 835 O O B GLU D 1 10 ? 20.552 16.861 55.510 0.50 27.94 9 GLU D O 1
ATOM 846 N N . PHE D 1 11 ? 19.821 15.374 53.928 1.00 27.79 10 PHE D N 1
ATOM 847 C CA . PHE D 1 11 ? 19.713 14.219 54.840 1.00 25.24 10 PHE D CA 1
ATOM 848 C C . PHE D 1 11 ? 21.113 13.832 55.334 1.00 25.94 10 PHE D C 1
ATOM 849 O O . PHE D 1 11 ? 21.269 13.571 56.528 1.00 23.08 10 PHE D O 1
ATOM 857 N N . ALA D 1 12 ? 22.125 13.863 54.460 1.00 26.30 11 ALA D N 1
ATOM 858 C CA . ALA D 1 12 ? 23.502 13.514 54.850 1.00 26.28 11 ALA D CA 1
ATOM 859 C C . ALA D 1 12 ? 23.968 14.504 55.922 1.00 26.89 11 ALA D C 1
ATOM 860 O O . ALA D 1 12 ? 24.623 14.068 56.871 1.00 24.34 11 ALA D O 1
ATOM 862 N N . LYS D 1 13 ? 23.628 15.793 55.779 1.00 27.22 12 LYS D N 1
ATOM 863 C CA . LYS D 1 13 ? 24.013 16.812 56.780 1.00 32.77 12 LYS D CA 1
ATOM 864 C C . LYS D 1 13 ? 23.312 16.504 58.106 1.00 28.50 12 LYS D C 1
ATOM 865 O O . LYS D 1 13 ? 23.975 16.577 59.163 1.00 27.19 12 LYS D O 1
ATOM 871 N N . ALA D 1 14 ? 22.022 16.169 58.053 1.00 26.12 13 ALA D N 1
ATOM 872 C CA . ALA D 1 14 ? 21.215 15.810 59.240 1.00 25.71 13 ALA D CA 1
ATOM 873 C C . ALA D 1 14 ? 21.828 14.602 59.947 1.00 24.29 13 ALA D C 1
ATOM 874 O O . ALA D 1 14 ? 21.933 14.641 61.197 1.00 23.33 13 ALA D O 1
ATOM 876 N N . TYR D 1 15 ? 22.255 13.588 59.197 1.00 22.89 14 TYR D N 1
ATOM 877 C CA . TYR D 1 15 ? 22.938 12.402 59.763 1.00 24.08 14 TYR D CA 1
ATOM 878 C C . TYR D 1 15 ? 24.214 12.842 60.498 1.00 23.98 14 TYR D C 1
ATOM 879 O O . TYR D 1 15 ? 24.454 12.383 61.652 1.00 21.63 14 TYR D O 1
ATOM 888 N N . LYS D 1 16 ? 25.040 13.684 59.879 1.00 23.84 15 LYS D N 1
ATOM 889 C CA . LYS D 1 16 ? 26.304 14.120 60.532 1.00 25.03 15 LYS D CA 1
ATOM 890 C C . LYS D 1 16 ? 25.977 14.819 61.850 1.00 23.73 15 LYS D C 1
ATOM 891 O O . LYS D 1 16 ? 26.679 14.562 62.845 1.00 25.01 15 LYS D O 1
ATOM 897 N N A GLU D 1 17 ? 24.968 15.696 61.857 0.50 23.51 16 GLU D N 1
ATOM 898 N N B GLU D 1 17 ? 24.964 15.691 61.859 0.50 24.22 16 GLU D N 1
ATOM 899 C CA A GLU D 1 17 ? 24.561 16.439 63.080 0.50 24.53 16 GLU D CA 1
ATOM 900 C CA B GLU D 1 17 ? 24.569 16.446 63.077 0.50 25.80 16 GLU D CA 1
ATOM 901 C C A GLU D 1 17 ? 24.126 15.444 64.153 0.50 23.84 16 GLU D C 1
ATOM 902 C C B GLU D 1 17 ? 24.107 15.461 64.152 0.50 24.55 16 GLU D C 1
ATOM 903 O O A GLU D 1 17 ? 24.524 15.606 65.319 0.50 22.89 16 GLU D O 1
ATOM 904 O O B GLU D 1 17 ? 24.484 15.635 65.323 0.50 23.57 16 GLU D O 1
ATOM 915 N N . PHE D 1 18 ? 23.349 14.429 63.771 1.00 23.12 17 PHE D N 1
ATOM 916 C CA . PHE D 1 18 ? 22.851 13.424 64.725 1.00 22.17 17 PHE D CA 1
ATOM 917 C C . PHE D 1 18 ? 24.029 12.581 65.261 1.00 22.40 17 PHE D C 1
ATOM 918 O O . PHE D 1 18 ? 24.101 12.314 66.478 1.00 21.33 17 PHE D O 1
ATOM 926 N N . ALA D 1 19 ? 24.949 12.188 64.398 1.00 23.44 18 ALA D N 1
ATOM 927 C CA . ALA D 1 19 ? 26.137 11.408 64.812 1.00 23.63 18 ALA D CA 1
ATOM 928 C C . ALA D 1 19 ? 26.972 12.252 65.811 1.00 29.30 18 ALA D C 1
ATOM 929 O O . ALA D 1 19 ? 27.459 11.667 66.842 1.00 22.41 18 ALA D O 1
ATOM 943 N N . ALA D 1 21 ? 25.667 14.649 67.780 1.00 25.99 20 ALA D N 1
ATOM 944 C CA . ALA D 1 21 ? 24.875 14.609 69.038 1.00 23.44 20 ALA D CA 1
ATOM 945 C C . ALA D 1 21 ? 25.107 13.303 69.812 1.00 22.57 20 ALA D C 1
ATOM 946 O O . ALA D 1 21 ? 25.219 13.356 71.065 1.00 19.39 20 ALA D O 1
ATOM 948 N N . TYR D 1 22 ? 25.101 12.150 69.125 1.00 22.51 21 TYR D N 1
ATOM 949 C CA . TYR D 1 22 ? 25.327 10.845 69.786 1.00 23.39 21 TYR D CA 1
ATOM 950 C C . TYR D 1 22 ? 26.711 10.841 70.452 1.00 22.90 21 TYR D C 1
ATOM 951 O O . TYR D 1 22 ? 26.831 10.442 71.604 1.00 22.56 21 TYR D O 1
ATOM 960 N N . LYS D 1 23 ? 27.740 11.313 69.762 1.00 23.09 22 LYS D N 1
ATOM 961 C CA . LYS D 1 23 ? 29.109 11.388 70.318 1.00 25.17 22 LYS D CA 1
ATOM 962 C C . LYS D 1 23 ? 29.101 12.211 71.613 1.00 24.29 22 LYS D C 1
ATOM 963 O O . LYS D 1 23 ? 29.726 11.780 72.602 1.00 24.14 22 LYS D O 1
ATOM 969 N N . GLU D 1 24 ? 28.395 13.342 71.629 1.00 24.55 23 GLU D N 1
ATOM 970 C CA . GLU D 1 24 ? 28.361 14.217 72.819 1.00 26.27 23 GLU D CA 1
ATOM 971 C C . GLU D 1 24 ? 27.622 13.478 73.931 1.00 24.33 23 GLU D C 1
ATOM 972 O O . GLU D 1 24 ? 28.052 13.535 75.109 1.00 28.16 23 GLU D O 1
ATOM 978 N N . PHE D 1 25 ? 26.557 12.778 73.577 1.00 22.83 24 PHE D N 1
ATOM 979 C CA . PHE D 1 25 ? 25.728 12.058 74.556 1.00 21.11 24 PHE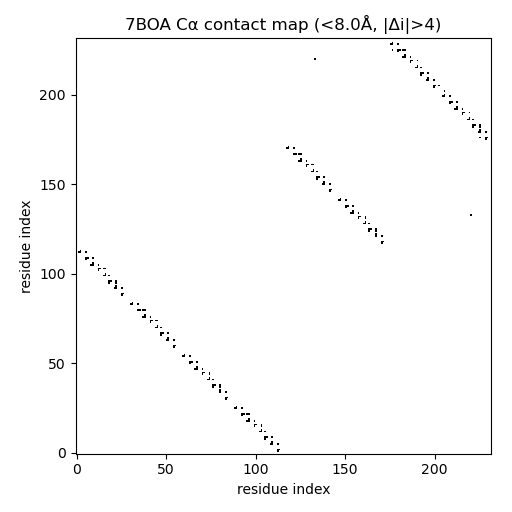 D CA 1
ATOM 980 C C . PHE D 1 25 ? 26.571 10.969 75.211 1.00 21.49 24 PHE D C 1
ATOM 981 O O . PHE D 1 25 ? 26.551 10.835 76.438 1.00 22.75 24 PHE D O 1
ATOM 989 N N . ALA D 1 26 ? 27.293 10.201 74.405 1.00 23.14 25 ALA D N 1
ATOM 990 C CA . ALA D 1 26 ? 28.148 9.089 74.882 1.00 26.31 25 ALA D CA 1
ATOM 991 C C . ALA D 1 26 ? 29.239 9.622 75.818 1.00 28.83 25 ALA D C 1
ATOM 992 O O . ALA D 1 26 ? 29.516 8.965 76.842 1.00 28.67 25 ALA D O 1
ATOM 994 N N . GLN D 1 27 ? 29.852 10.770 75.486 1.00 26.66 26 GLN D N 1
ATOM 995 C CA . GLN D 1 27 ? 30.870 11.385 76.358 1.00 30.12 26 GLN D CA 1
ATOM 996 C C . GLN D 1 27 ? 30.209 11.777 77.687 1.00 26.59 26 GLN D C 1
ATOM 997 O O . GLN D 1 27 ? 30.811 11.503 78.734 1.00 31.69 26 GLN D O 1
ATOM 1003 N N . ALA D 1 28 ? 29.002 12.350 77.671 1.00 27.42 27 ALA D N 1
ATOM 1004 C CA . ALA D 1 28 ? 28.257 12.737 78.886 1.00 28.66 27 ALA D CA 1
ATOM 1005 C C . ALA D 1 28 ? 27.957 11.490 79.727 1.00 28.55 27 ALA D C 1
ATOM 1006 O O . ALA D 1 28 ? 28.081 11.579 80.966 1.00 30.78 27 ALA D O 1
ATOM 1008 N N . TYR D 1 29 ? 27.585 10.374 79.105 1.00 28.32 28 TYR D N 1
ATOM 1009 C CA . TYR D 1 29 ? 27.310 9.110 79.834 1.00 31.06 28 TYR D CA 1
ATOM 1010 C C . TYR D 1 29 ? 28.607 8.643 80.518 1.00 33.58 28 TYR D C 1
ATOM 1011 O O . TYR D 1 29 ? 28.558 8.247 81.684 1.00 32.32 28 TYR D O 1
ATOM 1020 N N . LYS D 1 30 ? 29.730 8.703 79.800 1.00 34.92 29 LYS D N 1
ATOM 1021 C CA . LYS D 1 30 ? 31.056 8.227 80.282 1.00 41.68 29 LYS D CA 1
ATOM 1022 C C . LYS D 1 30 ? 31.592 9.187 81.351 1.00 42.57 29 LYS D C 1
ATOM 1023 O O . LYS D 1 30 ? 32.193 8.707 82.314 1.00 40.95 29 LYS D O 1
ATOM 1029 N N . GLY D 1 31 ? 31.385 10.494 81.165 1.00 46.05 30 GLY D N 1
ATOM 1030 C CA . GLY D 1 31 ? 31.986 11.572 81.980 1.00 48.83 30 GLY D CA 1
ATOM 1031 C C . GLY D 1 31 ? 31.229 11.784 83.280 1.00 50.08 30 GLY D C 1
ATOM 1032 O O . GLY D 1 31 ? 30.163 11.187 83.428 1.00 49.58 30 GLY D O 1
ATOM 1036 N N . GLY E 1 2 ? 8.442 -10.502 87.773 1.00 67.54 1 GLY E N 1
ATOM 1037 C CA . GLY E 1 2 ? 9.096 -11.727 87.217 1.00 64.78 1 GLY E CA 1
ATOM 1038 C C . GLY E 1 2 ? 9.674 -11.526 85.812 1.00 56.85 1 GLY E C 1
ATOM 1039 O O . GLY E 1 2 ? 9.482 -10.409 85.245 1.00 51.07 1 GLY E O 1
ATOM 1040 N N . GLU E 1 3 ? 10.327 -12.588 85.289 1.00 55.56 2 GLU E N 1
ATOM 1041 C CA . GLU E 1 3 ? 10.814 -12.814 83.879 1.00 56.33 2 GLU E CA 1
ATOM 1042 C C . GLU E 1 3 ? 9.703 -12.550 82.857 1.00 48.38 2 GLU E C 1
ATOM 1043 O O . GLU E 1 3 ? 9.982 -12.446 81.639 1.00 51.53 2 GLU E O 1
ATOM 1049 N N . PHE E 1 4 ? 8.462 -12.557 83.325 1.00 49.23 3 PHE E N 1
ATOM 1050 C CA . PHE E 1 4 ? 7.293 -12.304 82.458 1.00 45.97 3 PHE E CA 1
ATOM 1051 C C . PHE E 1 4 ? 7.402 -10.891 81.881 1.00 43.83 3 PHE E C 1
ATOM 1052 O O . PHE E 1 4 ? 7.065 -10.709 80.714 1.00 37.57 3 PHE E O 1
ATOM 1060 N N . ALA E 1 5 ? 7.875 -9.918 82.660 1.00 46.17 4 ALA E N 1
ATOM 1061 C CA . ALA E 1 5 ? 8.049 -8.524 82.191 1.00 44.83 4 ALA E CA 1
ATOM 1062 C C . ALA E 1 5 ? 8.996 -8.506 80.989 1.00 42.46 4 ALA E C 1
ATOM 1063 O O . ALA E 1 5 ? 8.725 -7.792 80.029 1.00 39.61 4 ALA E O 1
ATOM 1065 N N . GLN E 1 6 ? 10.071 -9.285 81.047 1.00 45.08 5 GLN E N 1
ATOM 1066 C CA . GLN E 1 6 ? 11.052 -9.392 79.939 1.00 45.05 5 GLN E CA 1
ATOM 1067 C C . GLN E 1 6 ? 10.373 -10.057 78.740 1.00 41.98 5 GLN E C 1
ATOM 1068 O O . GLN E 1 6 ? 10.550 -9.563 77.613 1.00 40.88 5 GLN E O 1
ATOM 1074 N N . ALA E 1 7 ? 9.605 -11.121 78.972 1.00 40.76 6 ALA E N 1
ATOM 1075 C CA . ALA E 1 7 ? 8.881 -11.837 77.891 1.00 37.19 6 ALA E CA 1
ATOM 1076 C C . ALA E 1 7 ? 7.889 -10.882 77.210 1.00 34.35 6 ALA E C 1
ATOM 1077 O O . ALA E 1 7 ? 7.742 -10.927 75.985 1.00 32.70 6 ALA E O 1
ATOM 1079 N N . TYR E 1 8 ? 7.236 -10.027 77.981 1.00 34.87 7 TYR E N 1
ATOM 1080 C CA . TYR E 1 8 ? 6.275 -9.050 77.425 1.00 34.00 7 TYR E CA 1
ATOM 1081 C C . TYR E 1 8 ? 7.022 -8.073 76.515 1.00 37.05 7 TYR E C 1
ATOM 1082 O O . TYR E 1 8 ? 6.530 -7.800 75.397 1.00 32.12 7 TYR E O 1
ATOM 1091 N N . LYS E 1 9 ? 8.174 -7.569 76.966 1.00 38.43 8 LYS E N 1
ATOM 1092 C CA . LYS E 1 9 ? 8.992 -6.641 76.146 1.00 41.03 8 LYS E CA 1
ATOM 1093 C C . LYS E 1 9 ? 9.370 -7.322 74.827 1.00 36.62 8 LYS E C 1
ATOM 1094 O O . LYS E 1 9 ? 9.258 -6.668 73.772 1.00 36.18 8 LYS E O 1
ATOM 1100 N N . GLU E 1 10 ? 9.796 -8.585 74.890 1.00 36.05 9 GLU E N 1
ATOM 1101 C CA . GLU E 1 10 ? 10.173 -9.384 73.693 1.00 37.63 9 GLU E CA 1
ATOM 1102 C C . GLU E 1 10 ? 8.984 -9.482 72.736 1.00 31.67 9 GLU E C 1
ATOM 1103 O O . GLU E 1 10 ? 9.162 -9.335 71.507 1.00 30.53 9 GLU E O 1
ATOM 1109 N N . PHE E 1 11 ? 7.821 -9.793 73.285 1.00 31.74 10 PHE E N 1
ATOM 1110 C CA . PHE E 1 11 ? 6.589 -9.964 72.494 1.00 30.44 10 PHE E CA 1
ATOM 1111 C C . PHE E 1 11 ? 6.172 -8.621 71.872 1.00 28.38 10 PHE E C 1
ATOM 1112 O O . PHE E 1 11 ? 5.769 -8.584 70.699 1.00 25.26 10 PHE E O 1
ATOM 1120 N N . ALA E 1 12 ? 6.303 -7.522 72.608 1.00 28.55 11 ALA E N 1
ATOM 1121 C CA . ALA E 1 12 ? 5.915 -6.183 72.107 1.00 29.78 11 ALA E CA 1
ATOM 1122 C C . ALA E 1 12 ? 6.804 -5.843 70.901 1.00 31.52 11 ALA E C 1
ATOM 1123 O O . ALA E 1 12 ? 6.277 -5.269 69.919 1.00 29.07 11 ALA E O 1
ATOM 1125 N N . LYS E 1 13 ? 8.094 -6.194 70.956 1.00 30.07 12 LYS E N 1
ATOM 1126 C CA . LYS E 1 13 ? 9.018 -5.944 69.822 1.00 32.58 12 LYS E CA 1
ATOM 1127 C C . LYS E 1 13 ? 8.571 -6.786 68.627 1.00 28.21 12 LYS E C 1
ATOM 1128 O O . LYS E 1 13 ? 8.503 -6.241 67.507 1.00 27.75 12 LYS E O 1
ATOM 1134 N N . ALA E 1 14 ? 8.220 -8.053 68.859 1.00 27.85 13 ALA E N 1
ATOM 1135 C CA . ALA E 1 14 ? 7.755 -8.976 67.799 1.00 28.13 13 ALA E CA 1
ATOM 1136 C C . ALA E 1 14 ? 6.496 -8.419 67.142 1.00 24.08 13 ALA E C 1
ATOM 1137 O O . ALA E 1 14 ? 6.360 -8.532 65.908 1.00 23.16 13 ALA E O 1
ATOM 1139 N N . TYR E 1 15 ? 5.566 -7.892 67.941 1.00 24.54 14 TYR E N 1
ATOM 1140 C CA . TYR E 1 15 ? 4.340 -7.270 67.397 1.00 24.11 14 TYR E CA 1
ATOM 1141 C C . TYR E 1 15 ? 4.725 -6.107 66.463 1.00 23.97 14 TYR E C 1
ATOM 1142 O O . TYR E 1 15 ? 4.197 -5.983 65.351 1.00 23.72 14 TYR E O 1
ATOM 1151 N N . LYS E 1 16 ? 5.615 -5.215 66.905 1.00 26.64 15 LYS E N 1
ATOM 1152 C C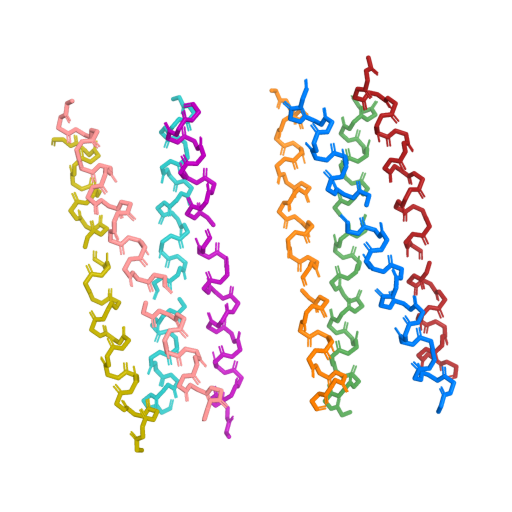A . LYS E 1 16 ? 6.006 -4.063 66.057 1.00 28.51 15 LYS E CA 1
ATOM 1153 C C . LYS E 1 16 ? 6.587 -4.576 64.741 1.00 24.26 15 LYS E C 1
ATOM 1154 O O . LYS E 1 16 ? 6.247 -3.980 63.694 1.00 24.96 15 LYS E O 1
ATOM 1160 N N . GLU E 1 17 ? 7.422 -5.625 64.791 1.00 25.15 16 GLU E N 1
ATOM 1161 C CA . GLU E 1 17 ? 8.057 -6.211 63.576 1.00 27.41 16 GLU E CA 1
ATOM 1162 C C . GLU E 1 17 ? 6.955 -6.698 62.623 1.00 27.08 16 GLU E C 1
ATOM 1163 O O . GLU E 1 17 ? 7.033 -6.479 61.376 1.00 27.08 16 GLU E O 1
ATOM 1169 N N . PHE E 1 18 ? 5.974 -7.401 63.184 1.00 24.45 17 PHE E N 1
ATOM 1170 C CA . PHE E 1 18 ? 4.867 -7.955 62.394 1.00 23.19 17 PHE E CA 1
ATOM 1171 C C . PHE E 1 18 ? 4.026 -6.817 61.806 1.00 21.37 17 PHE E C 1
ATOM 1172 O O . PHE E 1 18 ? 3.657 -6.890 60.626 1.00 23.29 17 PHE E O 1
ATOM 1180 N N . ALA E 1 19 ? 3.699 -5.802 62.596 1.00 23.98 18 ALA E N 1
ATOM 1181 C CA . ALA E 1 19 ? 2.869 -4.665 62.128 1.00 25.75 18 ALA E CA 1
ATOM 1182 C C . ALA E 1 19 ? 3.609 -3.957 60.977 1.00 29.70 18 ALA E C 1
ATOM 1183 O O . ALA E 1 19 ? 2.915 -3.596 59.962 1.00 27.57 18 ALA E O 1
ATOM 1197 N N . ALA E 1 21 ? 5.823 -5.482 58.991 1.00 25.62 20 ALA E N 1
ATOM 1198 C CA . ALA E 1 21 ? 5.705 -6.386 57.819 1.00 25.02 20 ALA E CA 1
ATOM 1199 C C . ALA E 1 21 ? 4.339 -6.251 57.132 1.00 25.08 20 ALA E C 1
ATOM 1200 O O . ALA E 1 21 ? 4.301 -6.256 55.865 1.00 25.93 20 ALA E O 1
ATOM 1202 N N . TYR E 1 22 ? 3.248 -6.189 57.908 1.00 24.38 21 TYR E N 1
ATOM 1203 C CA . TYR E 1 22 ? 1.886 -6.033 57.338 1.00 25.20 21 TYR E CA 1
ATOM 1204 C C . TYR E 1 22 ? 1.819 -4.730 56.528 1.00 26.55 21 TYR E C 1
ATOM 1205 O O . TYR E 1 22 ? 1.346 -4.745 55.405 1.00 26.47 21 TYR E O 1
ATOM 1214 N N . LYS E 1 23 ? 2.334 -3.632 57.072 1.00 28.99 22 LYS E N 1
ATOM 1215 C CA . LYS E 1 23 ? 2.340 -2.327 56.369 1.00 32.25 22 LYS E CA 1
ATOM 1216 C C . LYS E 1 23 ? 3.062 -2.472 55.023 1.00 31.57 22 LYS E C 1
ATOM 1217 O O . LYS E 1 23 ? 2.558 -1.930 54.008 1.00 33.40 22 LYS E O 1
ATOM 1223 N N . GLU E 1 24 ? 4.198 -3.178 54.992 1.00 27.87 23 GLU E N 1
ATOM 1224 C CA . GLU E 1 24 ? 5.004 -3.352 53.761 1.00 31.56 23 GLU E CA 1
ATOM 1225 C C . GLU E 1 24 ? 4.188 -4.173 52.767 1.00 28.31 23 GLU E C 1
ATOM 1226 O O . GLU E 1 24 ? 4.174 -3.863 51.570 1.00 32.36 23 GLU E O 1
ATOM 1232 N N . PHE E 1 25 ? 3.533 -5.203 53.265 1.00 26.69 24 PHE E N 1
ATOM 1233 C CA . PHE E 1 25 ? 2.709 -6.094 52.409 1.00 26.52 24 PHE E CA 1
ATOM 1234 C C . PHE E 1 25 ? 1.546 -5.311 51.797 1.00 27.47 24 PHE E C 1
ATOM 1235 O O . PHE E 1 25 ? 1.279 -5.433 50.568 1.00 33.34 24 PHE E O 1
ATOM 1243 N N . ALA E 1 26 ? 0.845 -4.533 52.618 1.00 28.47 25 ALA E N 1
ATOM 1244 C CA . ALA E 1 26 ? -0.336 -3.746 52.180 1.00 30.45 25 ALA E CA 1
ATOM 1245 C C . ALA E 1 26 ? 0.094 -2.727 51.127 1.00 34.79 25 ALA E C 1
ATOM 1246 O O . ALA E 1 26 ? -0.674 -2.498 50.172 1.00 37.13 25 ALA E O 1
ATOM 1248 N N . GLN E 1 27 ? 1.299 -2.170 51.266 1.00 34.15 26 GLN E N 1
ATOM 1249 C CA . GLN E 1 27 ? 1.850 -1.181 50.317 1.00 38.81 26 GLN E CA 1
ATOM 1250 C C . GLN E 1 27 ? 2.099 -1.864 48.976 1.00 38.77 26 GLN E C 1
ATOM 1251 O O . GLN E 1 27 ? 1.781 -1.262 47.943 1.00 39.67 26 GLN E O 1
ATOM 1257 N N . ALA E 1 28 ? 2.604 -3.095 49.011 1.00 38.08 27 ALA E N 1
ATOM 1258 C CA . ALA E 1 28 ? 2.852 -3.906 47.802 1.00 39.42 27 ALA E CA 1
ATOM 1259 C C . ALA E 1 28 ? 1.509 -4.248 47.135 1.00 40.06 27 ALA E C 1
ATOM 1260 O O . ALA E 1 28 ? 1.439 -4.168 45.908 1.00 45.25 27 ALA E O 1
ATOM 1262 N N . TYR E 1 29 ? 0.469 -4.547 47.902 1.00 37.95 28 TYR E N 1
ATOM 1263 C CA . TYR E 1 29 ? -0.871 -4.850 47.336 1.00 41.89 28 TYR E CA 1
ATOM 1264 C C . TYR E 1 29 ? -1.438 -3.585 46.679 1.00 46.55 28 TYR E C 1
ATOM 1265 O O . TYR E 1 29 ? -1.963 -3.677 45.552 1.00 47.86 28 TYR E O 1
ATOM 1274 N N . LYS E 1 30 ? -1.336 -2.437 47.358 1.00 48.08 29 LYS E N 1
ATOM 1275 C CA . LYS E 1 30 ? -1.921 -1.146 46.883 1.00 54.90 29 LYS E CA 1
ATOM 1276 C C . LYS E 1 30 ? -1.105 -0.637 45.700 1.00 55.89 29 LYS E C 1
ATOM 1277 O O . LYS E 1 30 ? -1.723 -0.049 44.781 1.00 64.79 29 LYS E O 1
ATOM 1283 N N . GLY E 1 31 ? 0.217 -0.849 45.722 1.00 54.90 30 GLY E N 1
ATOM 1284 C CA . GLY E 1 31 ? 1.154 -0.348 44.703 1.00 60.48 30 GLY E CA 1
ATOM 1285 C C . GLY E 1 31 ? 1.081 -1.189 43.445 1.00 60.94 30 GLY E C 1
ATOM 1286 O O . GLY E 1 31 ? 0.443 -2.227 43.427 1.00 62.57 30 GLY E O 1
ATOM 1291 N N . GLY F 1 2 ? 6.545 -11.672 40.106 1.00 53.10 1 GLY F N 1
ATOM 1292 C CA . GLY F 1 2 ? 6.472 -10.199 40.186 1.00 50.57 1 GLY F CA 1
ATOM 1293 C C . GLY F 1 2 ? 6.619 -9.685 41.608 1.00 44.05 1 GLY F C 1
ATOM 1294 O O . GLY F 1 2 ? 6.890 -10.485 42.509 1.00 42.00 1 GLY F O 1
ATOM 1295 N N . GLU F 1 3 ? 6.451 -8.378 41.784 1.00 44.43 2 GLU F N 1
ATOM 1296 C CA . GLU F 1 3 ? 6.695 -7.683 43.070 1.00 45.73 2 GLU F CA 1
ATOM 1297 C C . GLU F 1 3 ? 5.707 -8.198 44.112 1.00 41.23 2 GLU F C 1
ATOM 1298 O O . GLU F 1 3 ? 6.135 -8.428 45.249 1.00 36.30 2 GLU F O 1
ATOM 1304 N N . PHE F 1 4 ? 4.430 -8.356 43.757 1.00 39.02 3 PHE F N 1
ATOM 1305 C CA . PHE F 1 4 ? 3.416 -8.727 44.778 1.00 37.45 3 PHE F CA 1
ATOM 1306 C C . PHE F 1 4 ? 3.688 -10.152 45.264 1.00 34.90 3 PHE F C 1
ATOM 1307 O O . PHE F 1 4 ? 3.577 -10.391 46.476 1.00 32.11 3 PHE F O 1
ATOM 1315 N N . ALA F 1 5 ? 4.062 -11.065 44.363 1.00 35.22 4 ALA F N 1
ATOM 1316 C CA . ALA F 1 5 ? 4.342 -12.475 44.741 1.00 35.13 4 ALA F CA 1
ATOM 1317 C C . ALA F 1 5 ? 5.518 -12.499 45.724 1.00 33.79 4 ALA F C 1
ATOM 1318 O O . ALA F 1 5 ? 5.478 -13.268 46.683 1.00 32.94 4 ALA F O 1
ATOM 1320 N N . GLN F 1 6 ? 6.520 -11.661 45.481 1.00 35.10 5 GLN F N 1
ATOM 1321 C CA . GLN F 1 6 ? 7.707 -11.566 46.361 1.00 38.41 5 GLN F CA 1
ATOM 1322 C C . GLN F 1 6 ? 7.266 -10.989 47.706 1.00 33.93 5 GLN F C 1
ATOM 1323 O O . GLN F 1 6 ? 7.711 -11.510 48.754 1.00 34.15 5 GLN F O 1
ATOM 1329 N N . ALA F 1 7 ? 6.424 -9.954 47.699 1.00 33.55 6 ALA F N 1
ATOM 1330 C CA . ALA F 1 7 ? 5.915 -9.306 48.936 1.00 31.77 6 ALA F CA 1
ATOM 1331 C C . ALA F 1 7 ? 5.123 -10.331 49.752 1.00 28.45 6 ALA F C 1
ATOM 1332 O O . ALA F 1 7 ? 5.242 -10.356 50.993 1.00 27.12 6 ALA F O 1
ATOM 1334 N N . TYR F 1 8 ? 4.363 -11.189 49.088 1.00 28.51 7 TYR F N 1
ATOM 1335 C CA . TYR F 1 8 ? 3.579 -12.232 49.782 1.00 28.44 7 TYR F CA 1
ATOM 1336 C C . TYR F 1 8 ? 4.538 -13.207 50.475 1.00 29.08 7 TYR F C 1
ATOM 1337 O O . TYR F 1 8 ? 4.307 -13.541 51.655 1.00 26.66 7 TYR F O 1
ATOM 1346 N N . LYS F 1 9 ? 5.599 -13.627 49.784 1.00 31.56 8 LYS F N 1
ATOM 1347 C CA . LYS F 1 9 ? 6.604 -14.535 50.394 1.00 33.93 8 LYS F CA 1
ATOM 1348 C C . LYS F 1 9 ? 7.213 -13.899 51.653 1.00 31.03 8 LYS F C 1
ATOM 1349 O O . LYS F 1 9 ? 7.325 -14.593 52.674 1.00 32.72 8 LYS F O 1
ATOM 1355 N N A GLU F 1 10 ? 7.596 -12.622 51.583 0.50 30.87 9 GLU F N 1
ATOM 1356 N N B GLU F 1 10 ? 7.603 -12.624 51.583 0.50 31.93 9 GLU F N 1
ATOM 1357 C CA A GLU F 1 10 ? 8.217 -11.911 52.732 0.50 30.75 9 GLU F CA 1
ATOM 1358 C CA B GLU F 1 10 ? 8.210 -11.914 52.739 0.50 32.44 9 GLU F CA 1
ATOM 1359 C C A GLU F 1 10 ? 7.192 -11.783 53.868 0.50 26.59 9 GLU F C 1
ATOM 1360 C C B GLU F 1 10 ? 7.183 -11.811 53.873 0.50 27.47 9 GLU F C 1
ATOM 1361 O O A GLU F 1 10 ? 7.584 -11.934 55.037 0.50 26.18 9 GLU F O 1
ATOM 1362 O O B GLU F 1 10 ? 7.567 -11.998 55.039 0.50 26.92 9 GLU F O 1
ATOM 1373 N N . PHE F 1 11 ? 5.918 -11.545 53.553 1.00 26.74 10 PHE F N 1
ATOM 1374 C CA . PHE F 1 11 ? 4.842 -11.441 54.562 1.00 25.57 10 PHE F CA 1
ATOM 1375 C C . PHE F 1 11 ? 4.595 -12.808 55.215 1.00 25.36 10 PHE F C 1
ATOM 1376 O O . PHE F 1 11 ? 4.440 -12.866 56.459 1.00 24.46 10 PHE F O 1
ATOM 1384 N N . ALA F 1 12 ? 4.620 -13.886 54.443 1.00 26.39 11 ALA F N 1
ATOM 1385 C CA . ALA F 1 12 ? 4.409 -15.252 54.980 1.00 26.63 11 ALA F CA 1
ATOM 1386 C C . ALA F 1 12 ? 5.533 -15.546 55.982 1.00 28.72 11 ALA F C 1
ATOM 1387 O O . ALA F 1 12 ? 5.237 -16.143 57.046 1.00 25.28 11 ALA F O 1
ATOM 1389 N N . LYS F 1 13 ? 6.772 -15.142 55.674 1.00 28.50 12 LYS F N 1
ATOM 1390 C CA . LYS F 1 13 ? 7.922 -15.372 56.588 1.00 30.54 12 LYS F CA 1
ATOM 1391 C C . LYS F 1 13 ? 7.700 -14.560 57.866 1.00 29.96 12 LYS F C 1
ATOM 1392 O O . LYS F 1 13 ? 7.898 -15.105 58.968 1.00 26.85 12 LYS F O 1
ATOM 1398 N N . ALA F 1 14 ? 7.256 -13.304 57.727 1.00 27.22 13 ALA F N 1
ATOM 1399 C CA . ALA F 1 14 ? 6.996 -12.413 58.878 1.00 26.12 13 ALA F CA 1
ATOM 1400 C C . ALA F 1 14 ? 5.914 -13.034 59.765 1.00 21.48 13 ALA F C 1
ATOM 1401 O O . ALA F 1 14 ? 6.065 -12.988 60.991 1.00 20.79 13 ALA F O 1
ATOM 1403 N N . TYR F 1 15 ? 4.859 -13.587 59.175 1.00 21.57 14 TYR F N 1
ATOM 1404 C CA . TYR F 1 15 ? 3.760 -14.248 59.917 1.00 21.44 14 TYR F CA 1
ATOM 1405 C C . TYR F 1 15 ? 4.330 -15.410 60.730 1.00 21.02 14 TYR F C 1
ATOM 1406 O O . TYR F 1 15 ? 3.976 -15.549 61.920 1.00 21.43 14 TYR F O 1
ATOM 1415 N N . LYS F 1 16 ? 5.177 -16.241 60.114 1.00 20.94 15 LYS F N 1
ATOM 1416 C CA . LYS F 1 16 ? 5.792 -17.374 60.840 1.00 22.18 15 LYS F CA 1
ATOM 1417 C C . LYS F 1 16 ? 6.641 -16.850 62.006 1.00 23.48 15 LYS F C 1
ATOM 1418 O O . LYS F 1 16 ? 6.610 -17.459 63.105 1.00 23.18 15 LYS F O 1
ATOM 1424 N N . GLU F 1 17 ? 7.391 -15.771 61.801 1.00 22.85 16 GLU F N 1
ATOM 1425 C CA . GLU F 1 17 ? 8.246 -15.202 62.865 1.00 25.09 16 GLU F CA 1
ATOM 1426 C C . GLU F 1 17 ? 7.355 -14.745 64.019 1.00 21.96 16 GLU F C 1
ATOM 1427 O O . GLU F 1 17 ? 7.685 -14.968 65.169 1.00 23.27 16 GLU F O 1
ATOM 1433 N N . PHE F 1 18 ? 6.240 -14.092 63.698 1.00 20.45 17 PHE F N 1
ATOM 1434 C CA . PHE F 1 18 ? 5.285 -13.593 64.701 1.00 20.71 17 PHE F CA 1
ATOM 1435 C C . PHE F 1 18 ? 4.620 -14.765 65.435 1.00 20.54 17 PHE F C 1
ATOM 1436 O O . PHE F 1 18 ? 4.481 -14.699 66.656 1.00 21.07 17 PHE F O 1
ATOM 1444 N N . ALA F 1 19 ? 4.262 -15.820 64.720 1.00 21.67 18 ALA F N 1
ATOM 1445 C CA . ALA F 1 19 ? 3.624 -17.016 65.319 1.00 25.05 18 ALA F CA 1
ATOM 1446 C C . ALA F 1 19 ? 4.612 -17.665 66.317 1.00 26.95 18 ALA F C 1
ATOM 1447 O O . ALA F 1 19 ? 4.155 -18.045 67.447 1.00 22.07 18 ALA F O 1
ATOM 1461 N N . ALA F 1 21 ? 7.027 -15.953 67.901 1.00 26.81 20 ALA F N 1
ATOM 1462 C CA . ALA F 1 21 ? 7.059 -15.051 69.077 1.00 28.23 20 ALA F CA 1
ATOM 1463 C C . ALA F 1 21 ? 5.829 -15.267 69.978 1.00 27.62 20 ALA F C 1
ATOM 1464 O O . ALA F 1 21 ? 5.970 -15.229 71.203 1.00 24.57 20 ALA F O 1
ATOM 1466 N N . TYR F 1 22 ? 4.636 -15.414 69.399 1.00 25.67 21 TYR F N 1
ATOM 1467 C CA . TYR F 1 22 ? 3.407 -15.638 70.193 1.00 24.70 21 TYR F CA 1
ATOM 1468 C C . TYR F 1 22 ? 3.545 -16.940 70.990 1.00 25.29 21 TYR F C 1
ATOM 1469 O O . TYR F 1 22 ? 3.227 -16.943 72.172 1.00 24.09 21 TYR F O 1
ATOM 1478 N N . LYS F 1 23 ? 4.038 -18.020 70.372 1.00 25.46 22 LYS F N 1
ATOM 1479 C CA . LYS F 1 23 ? 4.260 -19.307 71.070 1.00 27.93 22 LYS F CA 1
ATOM 1480 C C . LYS F 1 23 ? 5.181 -19.102 72.293 1.00 27.50 22 LYS F C 1
ATOM 1481 O O . LYS F 1 23 ? 4.866 -19.596 73.379 1.00 27.17 22 LYS F O 1
ATOM 1487 N N A GLU F 1 24 ? 6.286 -18.381 72.118 0.50 24.80 23 GLU F N 1
ATOM 1488 N N B GLU F 1 24 ? 6.297 -18.397 72.102 0.50 27.19 23 GLU F N 1
ATOM 1489 C CA A GLU F 1 24 ? 7.277 -18.145 73.198 0.50 25.61 23 GLU F CA 1
ATOM 1490 C CA B GLU F 1 24 ? 7.292 -18.113 73.170 0.50 29.44 23 GLU F CA 1
ATOM 1491 C C A GLU F 1 24 ? 6.638 -17.267 74.285 0.50 25.99 23 GLU F C 1
ATOM 1492 C C B GLU F 1 24 ? 6.615 -17.291 74.276 0.50 28.15 23 GLU F C 1
ATOM 1493 O O A GLU F 1 24 ? 6.904 -17.503 75.466 0.50 27.86 23 GLU F O 1
ATOM 1494 O O B GLU F 1 24 ? 6.831 -17.587 75.453 0.50 29.92 23 GLU F O 1
ATOM 1505 N N . PHE F 1 25 ? 5.816 -16.292 73.895 1.00 26.32 24 PHE F N 1
ATOM 1506 C CA . PHE F 1 25 ? 5.101 -15.415 74.841 1.00 26.04 24 PHE F CA 1
ATOM 1507 C C . PHE F 1 25 ? 4.103 -16.228 75.663 1.00 27.67 24 PHE F C 1
ATOM 1508 O O . PHE F 1 25 ? 4.063 -16.064 76.891 1.00 29.36 24 PHE F O 1
ATOM 1516 N N . ALA F 1 26 ? 3.314 -17.079 75.008 1.00 27.20 25 ALA F N 1
ATOM 1517 C CA . ALA F 1 26 ? 2.270 -17.892 75.665 1.00 31.06 25 ALA F CA 1
ATOM 1518 C C . ALA F 1 26 ? 2.914 -18.808 76.703 1.00 34.38 25 ALA F C 1
ATOM 1519 O O . ALA F 1 26 ? 2.346 -18.977 77.800 1.00 33.09 25 ALA F O 1
ATOM 1521 N N A GLN F 1 27 ? 4.068 -19.391 76.364 0.50 33.23 26 GLN F N 1
ATOM 1522 N N B GLN F 1 27 ? 4.089 -19.356 76.404 0.50 33.34 26 GLN F N 1
ATOM 1523 C CA A GLN F 1 27 ? 4.814 -20.288 77.282 0.50 35.90 26 GLN F CA 1
ATOM 1524 C CA B GLN F 1 27 ? 4.753 -20.293 77.340 0.50 36.11 26 GLN F CA 1
ATOM 1525 C C A GLN F 1 27 ? 5.243 -19.475 78.512 0.50 36.05 26 GLN F C 1
ATOM 1526 C C B GLN F 1 27 ? 5.310 -19.496 78.527 0.50 36.20 26 GLN F C 1
ATOM 1527 O O A GLN F 1 27 ? 5.042 -19.964 79.647 0.50 35.72 26 GLN F O 1
ATOM 1528 O O B GLN F 1 27 ? 5.239 -20.008 79.666 0.50 35.89 26 GLN F O 1
ATOM 1539 N N . ALA F 1 28 ? 5.763 -18.261 78.307 1.00 34.14 27 ALA F N 1
ATOM 1540 C CA . ALA F 1 28 ? 6.195 -17.358 79.399 1.00 36.19 27 ALA F CA 1
ATOM 1541 C C . ALA F 1 28 ? 4.990 -16.976 80.276 1.00 36.92 27 ALA F C 1
ATOM 1542 O O . ALA F 1 28 ? 5.153 -16.920 81.508 1.00 40.37 27 ALA F O 1
ATOM 1544 N N . TYR F 1 29 ? 3.818 -16.725 79.678 1.00 36.77 28 TYR F N 1
ATOM 1545 C CA . TYR F 1 29 ? 2.584 -16.392 80.435 1.00 40.75 28 TYR F CA 1
ATOM 1546 C C . TYR F 1 29 ? 2.190 -17.589 81.312 1.00 46.19 28 TYR F C 1
ATOM 1547 O O . TYR F 1 29 ? 1.828 -17.374 82.486 1.00 46.77 28 TYR F O 1
ATOM 1556 N N . LYS F 1 30 ? 2.254 -18.805 80.761 1.00 47.43 29 LYS F N 1
ATOM 1557 C CA . LYS F 1 30 ? 1.821 -20.054 81.446 1.00 55.72 29 LYS F CA 1
ATOM 1558 C C . LYS F 1 30 ? 2.800 -20.392 82.569 1.00 60.50 29 LYS F C 1
ATOM 1559 O O . LYS F 1 30 ? 2.343 -20.906 83.608 1.00 66.40 29 LYS F O 1
ATOM 1565 N N . GLY F 1 31 ? 4.089 -20.128 82.378 1.00 56.85 30 GLY F N 1
ATOM 1566 C CA . GLY F 1 31 ? 5.072 -20.451 83.430 1.00 60.11 30 GLY F CA 1
ATOM 1567 C C . GLY F 1 31 ? 6.501 -20.219 82.989 1.00 66.58 30 GLY F C 1
ATOM 1568 O O . GLY F 1 31 ? 6.707 -19.836 81.850 1.00 70.35 30 GLY F O 1
ATOM 1572 N N . GLY G 1 2 ? -6.328 -11.027 87.834 1.00 61.27 1 GLY G N 1
ATOM 1573 C CA . GLY G 1 2 ? -7.627 -10.329 87.698 1.00 60.77 1 GLY G CA 1
ATOM 1574 C C . GLY G 1 2 ? -7.828 -9.855 86.274 1.00 60.14 1 GLY G C 1
ATOM 1575 O O . GLY G 1 2 ? -7.994 -10.715 85.393 1.00 57.95 1 GLY G O 1
ATOM 1576 N N . GLU G 1 3 ? -7.800 -8.539 86.049 1.00 58.98 2 GLU G N 1
ATOM 1577 C CA . GLU G 1 3 ? -8.134 -7.942 84.736 1.00 59.80 2 GLU G CA 1
ATOM 1578 C C . GLU G 1 3 ? -7.111 -8.393 83.693 1.00 55.84 2 GLU G C 1
ATOM 1579 O O . GLU G 1 3 ? -7.537 -8.655 82.560 1.00 50.11 2 GLU G O 1
ATOM 1585 N N . PHE G 1 4 ? -5.827 -8.465 84.040 1.00 51.15 3 PHE G N 1
ATOM 1586 C CA . PHE G 1 4 ? -4.781 -8.826 83.056 1.00 50.08 3 PHE G CA 1
ATOM 1587 C C . PHE G 1 4 ? -5.006 -10.264 82.573 1.00 45.15 3 PHE G C 1
ATOM 1588 O O . PHE G 1 4 ? -4.845 -10.511 81.365 1.00 38.99 3 PHE G O 1
ATOM 1596 N N . ALA G 1 5 ? -5.376 -11.181 83.462 1.00 44.74 4 ALA G N 1
ATOM 1597 C CA . ALA G 1 5 ? -5.617 -12.599 83.104 1.00 44.70 4 ALA G CA 1
ATOM 1598 C C . ALA G 1 5 ? -6.771 -12.665 82.103 1.00 42.69 4 ALA G C 1
ATOM 1599 O O . ALA G 1 5 ? -6.684 -13.446 81.152 1.00 36.65 4 ALA G O 1
ATOM 1601 N N . GLN G 1 6 ? -7.809 -11.857 82.320 1.00 42.87 5 GLN G N 1
ATOM 1602 C CA . GLN G 1 6 ? -8.986 -11.793 81.422 1.00 43.62 5 GLN G CA 1
ATOM 1603 C C . GLN G 1 6 ? -8.536 -11.212 80.084 1.00 39.89 5 GLN G C 1
ATOM 1604 O O . GLN G 1 6 ? -8.968 -11.749 79.035 1.00 41.63 5 GLN G O 1
ATOM 1610 N N . ALA G 1 7 ? -7.708 -10.161 80.110 1.00 37.98 6 ALA G N 1
ATOM 1611 C CA . ALA G 1 7 ? -7.200 -9.490 78.891 1.00 36.50 6 ALA G CA 1
ATOM 1612 C C . ALA G 1 7 ? -6.377 -10.499 78.091 1.00 33.70 6 ALA G C 1
ATOM 16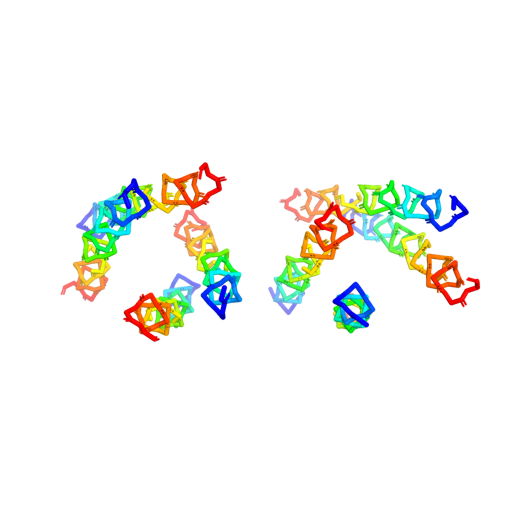13 O O . ALA G 1 7 ? -6.483 -10.507 76.863 1.00 30.01 6 ALA G O 1
ATOM 1615 N N . TYR G 1 8 ? -5.590 -11.336 78.764 1.00 33.69 7 TYR G N 1
ATOM 1616 C CA . TYR G 1 8 ? -4.766 -12.357 78.082 1.00 34.86 7 TYR G CA 1
ATOM 1617 C C . TYR G 1 8 ? -5.695 -13.345 77.373 1.00 34.74 7 TYR G C 1
ATOM 1618 O O . TYR G 1 8 ? -5.433 -13.657 76.185 1.00 31.13 7 TYR G O 1
ATOM 1627 N N . LYS G 1 9 ? -6.749 -13.804 78.051 1.00 36.84 8 LYS G N 1
ATOM 1628 C CA . LYS G 1 9 ? -7.709 -14.766 77.454 1.00 39.13 8 LYS G CA 1
ATOM 1629 C C . LYS G 1 9 ? -8.307 -14.151 76.188 1.00 38.64 8 LYS G C 1
ATOM 1630 O O . LYS G 1 9 ? -8.378 -14.869 75.159 1.00 35.42 8 LYS G O 1
ATOM 1636 N N . GLU G 1 10 ? -8.738 -12.887 76.262 1.00 36.65 9 GLU G N 1
ATOM 1637 C CA . GLU G 1 10 ? -9.363 -12.187 75.110 1.00 38.53 9 GLU G CA 1
ATOM 1638 C C . GLU G 1 10 ? -8.344 -12.037 73.967 1.00 32.88 9 GLU G C 1
ATOM 1639 O O . GLU G 1 10 ? -8.726 -12.227 72.781 1.00 31.89 9 GLU G O 1
ATOM 1645 N N . PHE G 1 11 ? -7.093 -11.731 74.294 1.00 30.28 10 PHE G N 1
ATOM 1646 C CA . PHE G 1 11 ? -6.001 -11.598 73.294 1.00 29.60 10 PHE G CA 1
ATOM 1647 C C . PHE G 1 11 ? -5.713 -12.957 72.650 1.00 27.70 10 PHE G C 1
ATOM 1648 O O . PHE G 1 11 ? -5.538 -13.003 71.419 1.00 25.17 10 PHE G O 1
ATOM 1656 N N . ALA G 1 12 ? -5.705 -14.038 73.424 1.00 29.37 11 ALA G N 1
ATOM 1657 C CA . ALA G 1 12 ? -5.430 -15.397 72.896 1.00 29.68 11 ALA G CA 1
ATOM 1658 C C . ALA G 1 12 ? -6.526 -15.755 71.893 1.00 30.83 11 ALA G C 1
ATOM 1659 O O . ALA G 1 12 ? -6.196 -16.368 70.838 1.00 28.24 11 ALA G O 1
ATOM 1661 N N . LYS G 1 13 ? -7.775 -15.372 72.181 1.00 29.43 12 LYS G N 1
ATOM 1662 C CA . LYS G 1 13 ? -8.898 -15.650 71.252 1.00 31.87 12 LYS G CA 1
ATOM 1663 C C . LYS G 1 13 ? -8.680 -14.830 69.982 1.00 26.45 12 LYS G C 1
ATOM 1664 O O . LYS G 1 13 ? -8.854 -15.392 68.893 1.00 28.61 12 LYS G O 1
ATOM 1670 N N . ALA G 1 14 ? -8.304 -13.555 70.119 1.00 26.49 13 ALA G N 1
ATOM 1671 C CA . ALA G 1 14 ? -8.064 -12.643 68.978 1.00 24.61 13 ALA G CA 1
ATOM 1672 C C . ALA G 1 14 ? -6.943 -13.211 68.105 1.00 24.17 13 ALA G C 1
ATOM 1673 O O . ALA G 1 14 ?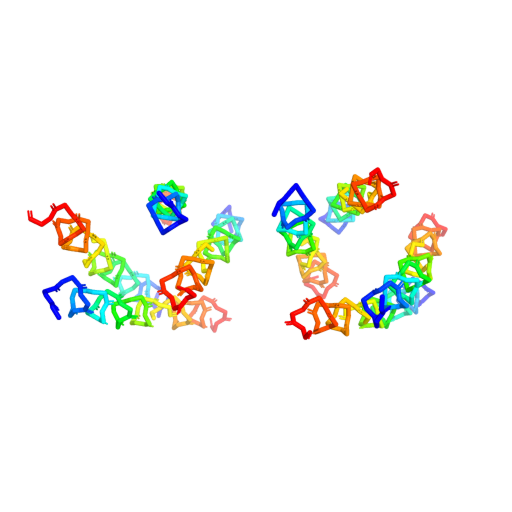 -7.060 -13.138 66.875 1.00 22.12 13 ALA G O 1
ATOM 1675 N N . TYR G 1 15 ? -5.880 -13.742 68.705 1.00 23.50 14 TYR G N 1
ATOM 1676 C CA . TYR G 1 15 ? -4.781 -14.411 67.970 1.00 23.21 14 TYR G CA 1
ATOM 1677 C C . TYR G 1 15 ? -5.328 -15.592 67.152 1.00 22.08 14 TYR G C 1
ATOM 1678 O O . TYR G 1 15 ? -4.994 -15.734 65.962 1.00 21.23 14 TYR G O 1
ATOM 1687 N N . LYS G 1 16 ? -6.148 -16.447 67.758 1.00 23.37 15 LYS G N 1
ATOM 1688 C CA . LYS G 1 16 ? -6.716 -17.615 67.025 1.00 24.17 15 LYS G CA 1
ATOM 1689 C C . LYS G 1 16 ? -7.546 -17.096 65.851 1.00 24.06 15 LYS G C 1
ATOM 1690 O O . LYS G 1 16 ? -7.468 -17.691 64.759 1.00 24.75 15 LYS G O 1
ATOM 1696 N N . GLU G 1 17 ? -8.305 -16.019 66.064 1.00 24.12 16 GLU G N 1
ATOM 1697 C CA . GLU G 1 17 ? -9.202 -15.470 65.013 1.00 25.56 16 GLU G CA 1
ATOM 1698 C C . GLU G 1 17 ? -8.342 -14.967 63.858 1.00 25.32 16 GLU G C 1
ATOM 1699 O O . GLU G 1 17 ? -8.673 -15.199 62.647 1.00 24.41 16 GLU G O 1
ATOM 1705 N N . PHE G 1 18 ? -7.238 -14.321 64.201 1.00 22.08 17 PHE G N 1
ATOM 1706 C CA . PHE G 1 18 ? -6.310 -13.782 63.193 1.00 22.44 17 PHE G CA 1
ATOM 1707 C C . PHE G 1 18 ? -5.619 -14.927 62.437 1.00 21.29 17 PHE G C 1
ATOM 1708 O O . PHE G 1 18 ? -5.505 -14.865 61.200 1.00 21.16 17 PHE G O 1
ATOM 1716 N N . ALA G 1 19 ? -5.182 -15.954 63.141 1.00 20.40 18 ALA G N 1
ATOM 1717 C CA . ALA G 1 19 ? -4.509 -17.119 62.527 1.00 23.30 18 ALA G CA 1
ATOM 1718 C C . ALA G 1 19 ? -5.491 -17.808 61.549 1.00 28.48 18 ALA G C 1
ATOM 1719 O O . ALA G 1 19 ? -5.032 -18.192 60.427 1.00 26.03 18 ALA G O 1
ATOM 1733 N N . ALA G 1 21 ? -8.026 -16.215 60.014 1.00 26.13 20 ALA G N 1
ATOM 1734 C CA . ALA G 1 21 ? -8.107 -15.294 58.852 1.00 25.31 20 ALA G CA 1
ATOM 1735 C C . ALA G 1 21 ? -6.881 -15.436 57.929 1.00 24.49 20 ALA G C 1
ATOM 1736 O O . ALA G 1 21 ? -7.070 -15.411 56.680 1.00 24.16 20 ALA G O 1
ATOM 1738 N N . TYR G 1 22 ? -5.672 -15.542 58.477 1.00 22.33 21 TYR G N 1
ATOM 1739 C CA . TYR G 1 22 ? -4.435 -15.709 57.674 1.00 23.39 21 TYR G CA 1
ATOM 1740 C C . TYR G 1 22 ? -4.528 -17.012 56.868 1.00 24.63 21 TYR G C 1
ATOM 1741 O O . TYR G 1 22 ? -4.237 -16.996 55.674 1.00 22.86 21 TYR G O 1
ATOM 1750 N N . LYS G 1 23 ? -4.972 -18.109 57.489 1.00 24.61 22 LYS G N 1
ATOM 1751 C CA . LYS G 1 23 ? -5.142 -19.399 56.780 1.00 27.82 22 LYS G CA 1
ATOM 1752 C C . LYS G 1 23 ? -6.098 -19.219 55.593 1.00 25.24 22 LYS G C 1
ATOM 1753 O O . LYS G 1 23 ? -5.791 -19.728 54.505 1.00 24.63 22 LYS G O 1
ATOM 1759 N N A GLU G 1 24 ? -7.241 -18.562 55.808 0.50 24.63 23 GLU G N 1
ATOM 1760 N N B GLU G 1 24 ? -7.230 -18.539 55.790 0.50 24.38 23 GLU G N 1
ATOM 1761 C CA A GLU G 1 24 ? -8.240 -18.282 54.742 0.50 26.79 23 GLU G CA 1
ATOM 1762 C CA B GLU G 1 24 ? -8.239 -18.319 54.719 0.50 26.36 23 GLU G CA 1
ATOM 1763 C C A GLU G 1 24 ? -7.584 -17.453 53.634 0.50 24.56 23 GLU G C 1
ATOM 1764 C C B GLU G 1 24 ? -7.653 -17.401 53.635 0.50 24.20 23 GLU G C 1
ATOM 1765 O O A GLU G 1 24 ? -7.794 -17.761 52.445 0.50 25.74 23 GLU G O 1
ATOM 1766 O O B GLU G 1 24 ? -7.979 -17.594 52.448 0.50 24.70 23 GLU G O 1
ATOM 1777 N N . PHE G 1 25 ? -6.821 -16.429 54.017 1.00 22.24 24 PHE G N 1
ATOM 1778 C CA . PHE G 1 25 ? -6.164 -15.524 53.055 1.00 21.02 24 PHE G CA 1
ATOM 1779 C C . PHE G 1 25 ? -5.168 -16.320 52.210 1.00 24.29 24 PHE G C 1
ATOM 1780 O O . PHE G 1 25 ? -5.170 -16.183 50.973 1.00 24.26 24 PHE G O 1
ATOM 1788 N N . ALA G 1 26 ? -4.348 -17.153 52.844 1.00 22.71 25 ALA G N 1
ATOM 1789 C CA . ALA G 1 26 ? -3.321 -17.956 52.161 1.00 25.00 25 ALA G CA 1
ATOM 1790 C C . ALA G 1 26 ? -3.996 -18.917 51.170 1.00 26.22 25 ALA G C 1
ATOM 1791 O O . ALA G 1 26 ? -3.479 -19.081 50.050 1.00 28.05 25 ALA G O 1
ATOM 1793 N N . GLN G 1 27 ? -5.145 -19.493 51.522 1.00 26.99 26 GLN G N 1
ATOM 1794 C CA . GLN G 1 27 ? -5.895 -20.356 50.588 1.00 29.64 26 GLN G CA 1
ATOM 1795 C C . GLN G 1 27 ? -6.423 -19.526 49.408 1.00 28.20 26 GLN G C 1
ATOM 1796 O O . GLN G 1 27 ? -6.303 -19.990 48.234 1.00 30.08 26 GLN G O 1
ATOM 1802 N N . ALA G 1 28 ? -6.954 -18.331 49.670 1.00 26.85 27 ALA G N 1
ATOM 1803 C CA . ALA G 1 28 ? -7.457 -17.397 48.626 1.00 26.20 27 ALA G CA 1
ATOM 1804 C C . ALA G 1 28 ? -6.312 -16.988 47.693 1.00 25.42 27 ALA G C 1
ATOM 1805 O O . ALA G 1 28 ? -6.540 -16.807 46.471 1.00 26.59 27 ALA G O 1
ATOM 1807 N N . TYR G 1 29 ? -5.097 -16.836 48.224 1.00 28.41 28 TYR G N 1
ATOM 1808 C CA . TYR G 1 29 ? -3.914 -16.469 47.408 1.00 28.40 28 TYR G CA 1
ATOM 1809 C C . TYR G 1 29 ? -3.659 -17.580 46.391 1.00 29.21 28 TYR G C 1
ATOM 1810 O O . TYR G 1 29 ? -3.447 -17.264 45.213 1.00 30.79 28 TYR G O 1
ATOM 1819 N N . LYS G 1 30 ? -3.731 -18.841 46.825 1.00 33.84 29 LYS G N 1
ATOM 1820 C CA . LYS G 1 30 ? -3.515 -19.998 45.919 1.00 37.59 29 LYS G CA 1
ATOM 1821 C C . LYS G 1 30 ? -4.693 -20.138 44.938 1.00 38.13 29 LYS G C 1
ATOM 1822 O O . LYS G 1 30 ? -4.457 -20.514 43.780 1.00 38.12 29 LYS G O 1
ATOM 1828 N N . GLY G 1 31 ? -5.911 -19.852 45.381 1.00 39.24 30 GLY G N 1
ATOM 1829 C CA . GLY G 1 31 ? -7.117 -19.808 44.529 1.00 44.09 30 GLY G CA 1
ATOM 1830 C C . GLY G 1 31 ? -7.677 -21.190 44.257 1.00 55.31 30 GLY G C 1
ATOM 1831 O O . GLY G 1 31 ? -7.205 -22.165 44.825 1.00 58.13 30 GLY G O 1
ATOM 1835 N N . GLY H 1 2 ? -12.676 -9.076 41.816 1.00 53.74 1 GLY H N 1
ATOM 1836 C CA . GLY H 1 2 ? -12.425 -10.544 41.767 1.00 50.13 1 GLY H CA 1
ATOM 1837 C C . GLY H 1 2 ? -12.398 -11.184 43.148 1.00 45.75 1 GLY H C 1
ATOM 1838 O O . GLY H 1 2 ? -12.454 -10.440 44.194 1.00 38.34 1 GLY H O 1
ATOM 1839 N N . GLU H 1 3 ? -12.291 -12.516 43.184 1.00 41.57 2 GLU H N 1
ATOM 1840 C CA . GLU H 1 3 ? -12.334 -13.246 44.464 1.00 43.30 2 GLU H CA 1
ATOM 1841 C C . GLU H 1 3 ? -11.128 -12.837 45.305 1.00 39.05 2 GLU H C 1
ATOM 1842 O O . GLU H 1 3 ? -11.303 -12.676 46.529 1.00 35.15 2 GLU H O 1
ATOM 1848 N N . PHE H 1 4 ? -9.941 -12.714 44.704 1.00 37.29 3 PHE H N 1
ATOM 1849 C CA . PHE H 1 4 ? -8.720 -12.437 45.498 1.00 33.43 3 PHE H CA 1
ATOM 1850 C C . PHE H 1 4 ? -8.826 -11.034 46.107 1.00 31.92 3 PHE H C 1
ATOM 1851 O O . PHE H 1 4 ? -8.444 -10.869 47.262 1.00 29.66 3 PHE H O 1
ATOM 1859 N N . ALA H 1 5 ? -9.360 -10.063 45.360 1.00 32.66 4 ALA H N 1
ATOM 1860 C CA . ALA H 1 5 ? -9.512 -8.674 45.859 1.00 34.27 4 ALA H CA 1
ATOM 1861 C C . ALA H 1 5 ? -10.427 -8.686 47.081 1.00 30.88 4 ALA H C 1
ATOM 1862 O O . ALA H 1 5 ? -10.126 -7.976 48.042 1.00 31.38 4 ALA H O 1
ATOM 1864 N N . GLN H 1 6 ? -11.489 -9.482 47.041 1.00 33.93 5 GLN H N 1
ATOM 1865 C CA . GLN H 1 6 ? -12.443 -9.610 48.165 1.00 34.85 5 GLN H CA 1
ATOM 1866 C C . GLN H 1 6 ? -11.727 -10.272 49.342 1.00 30.61 5 GLN H C 1
ATOM 1867 O O . GLN H 1 6 ? -11.902 -9.801 50.483 1.00 31.55 5 GLN H O 1
ATOM 1873 N N . ALA H 1 7 ? -10.941 -11.321 49.081 1.00 28.43 6 ALA H N 1
ATOM 1874 C CA . ALA H 1 7 ? -10.192 -12.050 50.130 1.00 27.61 6 ALA H CA 1
ATOM 1875 C C . ALA H 1 7 ? -9.201 -11.092 50.804 1.00 27.77 6 ALA H C 1
ATOM 1876 O O . ALA H 1 7 ? -9.040 -11.143 52.033 1.00 26.69 6 ALA H O 1
ATOM 1878 N N . TYR H 1 8 ? -8.574 -10.219 50.022 1.00 26.39 7 TYR H N 1
ATOM 1879 C CA . TYR H 1 8 ? -7.618 -9.239 50.567 1.00 26.28 7 TYR H CA 1
ATOM 1880 C C . TYR H 1 8 ? -8.369 -8.288 51.504 1.00 28.37 7 TYR H C 1
ATOM 1881 O O . TYR H 1 8 ? -7.870 -8.008 52.608 1.00 27.27 7 TYR H O 1
ATOM 1890 N N . LYS H 1 9 ? -9.528 -7.787 51.078 1.00 29.02 8 LYS H N 1
ATOM 1891 C CA . LYS H 1 9 ? -10.343 -6.871 51.919 1.00 33.24 8 LYS H CA 1
ATOM 1892 C C . LYS H 1 9 ? -10.685 -7.562 53.249 1.00 31.38 8 LYS H C 1
ATOM 1893 O O . LYS H 1 9 ? -10.549 -6.912 54.286 1.00 31.41 8 LYS H O 1
ATOM 1899 N N A GLU H 1 10 ? -11.094 -8.839 53.215 0.50 30.56 9 GLU H N 1
ATOM 1900 N N B GLU H 1 10 ? -11.112 -8.834 53.209 0.50 31.44 9 GLU H N 1
ATOM 1901 C CA A GLU H 1 10 ? -11.488 -9.610 54.429 0.50 31.12 9 GLU H CA 1
ATOM 1902 C CA B GLU H 1 10 ? -11.4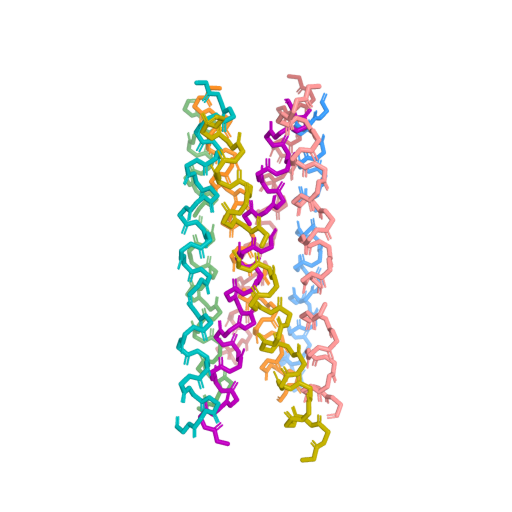67 -9.629 54.420 0.50 32.56 9 GLU H CA 1
ATOM 1903 C C A GLU H 1 10 ? -10.258 -9.804 55.334 0.50 28.50 9 GLU H C 1
ATOM 1904 C C B GLU H 1 10 ? -10.240 -9.739 55.333 0.50 29.37 9 GLU H C 1
ATOM 1905 O O A GLU H 1 10 ? -10.412 -9.721 56.583 0.50 26.85 9 GLU H O 1
ATOM 1906 O O B GLU H 1 10 ? -10.381 -9.560 56.572 0.50 27.62 9 GLU H O 1
ATOM 1917 N N . PHE H 1 11 ? -9.081 -10.026 54.748 1.00 26.46 10 PHE H N 1
ATOM 1918 C CA . PHE H 1 11 ? -7.821 -10.173 55.511 1.00 25.23 10 PHE H CA 1
ATOM 1919 C C . PHE H 1 11 ? -7.413 -8.827 56.124 1.00 24.78 10 PHE H C 1
ATOM 1920 O O . PHE H 1 11 ? -6.995 -8.789 57.297 1.00 23.79 10 PHE H O 1
ATOM 1928 N N . ALA H 1 12 ? -7.566 -7.729 55.388 1.00 29.53 11 ALA H N 1
ATOM 1929 C CA . ALA H 1 12 ? -7.192 -6.384 55.893 1.00 27.87 11 ALA H CA 1
ATOM 1930 C C . ALA H 1 12 ? -8.071 -6.063 57.105 1.00 28.31 11 ALA H C 1
ATOM 1931 O O . ALA H 1 12 ? -7.537 -5.492 58.077 1.00 28.40 11 ALA H O 1
ATOM 1933 N N . LYS H 1 13 ? -9.359 -6.432 57.064 1.00 29.83 12 LYS H N 1
ATOM 1934 C CA . LYS H 1 13 ? -10.270 -6.190 58.204 1.00 32.27 12 LYS H CA 1
ATOM 1935 C C . LYS H 1 13 ? -9.803 -7.030 59.395 1.00 29.01 12 LYS H C 1
ATOM 1936 O O . LYS H 1 13 ? -9.764 -6.495 60.516 1.00 28.58 12 LYS H O 1
ATOM 1942 N N . ALA H 1 14 ? -9.443 -8.296 59.155 1.00 27.91 13 ALA H N 1
ATOM 1943 C CA . ALA H 1 14 ? -8.966 -9.219 60.209 1.00 27.29 13 ALA H CA 1
ATOM 1944 C C . ALA H 1 14 ? -7.707 -8.642 60.856 1.00 24.11 13 ALA H C 1
ATOM 1945 O O . ALA H 1 14 ? -7.599 -8.714 62.099 1.00 25.12 13 ALA H O 1
ATOM 1947 N N . TYR H 1 15 ? -6.785 -8.099 60.058 1.00 23.37 14 TYR H N 1
ATOM 1948 C CA . TYR H 1 15 ? -5.560 -7.454 60.581 1.00 22.94 14 TYR H CA 1
ATOM 1949 C C . TYR H 1 15 ? -5.949 -6.282 61.499 1.00 24.77 14 TYR H C 1
ATOM 1950 O O . TYR H 1 15 ? -5.403 -6.141 62.600 1.00 24.60 14 TYR H O 1
ATOM 1959 N N . LYS H 1 16 ? -6.873 -5.424 61.064 1.00 25.46 15 LYS H N 1
ATOM 1960 C CA . LYS H 1 16 ? -7.286 -4.265 61.910 1.00 27.21 15 LYS H CA 1
ATOM 1961 C C . LYS H 1 16 ? -7.855 -4.779 63.232 1.00 26.34 15 LYS H C 1
ATOM 1962 O O . LYS H 1 16 ? -7.510 -4.181 64.259 1.00 26.82 15 LYS H O 1
ATOM 1968 N N . GLU H 1 17 ? -8.686 -5.838 63.191 1.00 24.9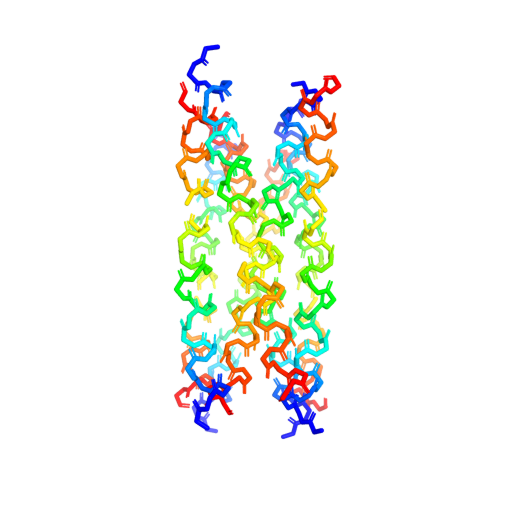7 16 GLU H N 1
ATOM 1969 C CA . GLU H 1 17 ? -9.304 -6.418 64.406 1.00 27.20 16 GLU H CA 1
ATOM 1970 C C . GLU H 1 17 ? -8.189 -6.897 65.339 1.00 24.75 16 GLU H C 1
ATOM 1971 O O . GLU H 1 17 ? -8.266 -6.692 66.561 1.00 26.91 16 GLU H O 1
ATOM 1977 N N . PHE H 1 18 ? -7.187 -7.560 64.785 1.00 23.71 17 PHE H N 1
ATOM 1978 C CA . PHE H 1 18 ? -6.062 -8.092 65.577 1.00 23.65 17 PHE H CA 1
ATOM 1979 C C . PHE H 1 18 ? -5.231 -6.941 66.169 1.00 25.69 17 PHE H C 1
ATOM 1980 O O . PHE H 1 18 ? -4.865 -6.995 67.359 1.00 24.05 17 PHE H O 1
ATOM 1988 N N . ALA H 1 19 ? -4.956 -5.915 65.379 1.00 25.67 18 ALA H N 1
ATOM 1989 C CA . ALA H 1 19 ? -4.161 -4.759 65.849 1.00 27.08 18 ALA H CA 1
ATOM 1990 C C . ALA H 1 19 ? -4.919 -4.062 66.996 1.00 31.64 18 ALA H C 1
ATOM 1991 O O . ALA H 1 19 ? -4.247 -3.682 68.020 1.00 27.69 18 ALA H O 1
ATOM 2005 N N . ALA H 1 21 ? -7.115 -5.627 68.983 1.00 31.04 20 ALA H N 1
ATOM 2006 C CA . ALA H 1 21 ? -6.988 -6.535 70.148 1.00 31.09 20 ALA H CA 1
ATOM 2007 C C . ALA H 1 21 ? -5.627 -6.366 70.845 1.00 29.78 20 ALA H C 1
ATOM 2008 O O . ALA H 1 21 ? -5.594 -6.372 72.103 1.00 30.59 20 ALA H O 1
ATOM 2010 N N . TYR H 1 22 ? -4.533 -6.272 70.084 1.00 27.43 21 TYR H N 1
ATOM 2011 C CA . TYR H 1 22 ? -3.187 -6.093 70.678 1.00 28.47 21 TYR H CA 1
ATOM 2012 C C . TYR H 1 22 ? -3.149 -4.782 71.477 1.00 30.09 21 TYR H C 1
ATOM 2013 O O . TYR H 1 22 ? -2.671 -4.778 72.610 1.00 28.78 21 TYR H O 1
ATOM 2022 N N . LYS H 1 23 ? -3.674 -3.694 70.913 1.00 30.23 22 LYS H N 1
ATOM 2023 C CA . LYS H 1 23 ? -3.725 -2.388 71.609 1.00 35.48 22 LYS H CA 1
ATOM 2024 C C . LYS H 1 23 ? -4.477 -2.532 72.943 1.00 34.02 22 LYS H C 1
ATOM 2025 O O . LYS H 1 23 ? -4.001 -1.998 73.955 1.00 34.43 22 LYS H O 1
ATOM 2031 N N A GLU H 1 24 ? -5.615 -3.231 72.932 0.50 32.47 23 GLU H N 1
ATOM 2032 N N B GLU H 1 24 ? -5.631 -3.214 72.930 0.50 33.19 23 GLU H N 1
ATOM 2033 C CA A GLU H 1 24 ? -6.472 -3.443 74.125 0.50 34.56 23 GLU H CA 1
ATOM 2034 C CA B GLU H 1 24 ? -6.476 -3.446 74.132 0.50 35.74 23 GLU H CA 1
ATOM 2035 C C A GLU H 1 24 ? -5.700 -4.270 75.160 0.50 33.61 23 GLU H C 1
ATOM 2036 C C B GLU H 1 24 ? -5.672 -4.249 75.160 0.50 34.22 23 GLU H C 1
ATOM 2037 O O A GLU H 1 24 ? -5.805 -3.969 76.361 0.50 35.39 23 GLU H O 1
ATOM 2038 O O B GLU H 1 24 ? -5.730 -3.912 76.354 0.50 35.93 23 GLU H O 1
ATOM 2049 N N . PHE H 1 25 ? -4.952 -5.272 74.700 1.00 33.11 24 PHE H N 1
ATOM 2050 C CA . PHE H 1 25 ? -4.135 -6.155 75.570 1.00 32.99 24 PHE H CA 1
ATOM 2051 C C . PHE H 1 25 ? -3.014 -5.345 76.223 1.00 32.79 24 PHE H C 1
ATOM 2052 O O . PHE H 1 25 ? -2.801 -5.469 77.454 1.00 36.47 24 PHE H O 1
ATOM 2060 N N . ALA H 1 26 ? -2.307 -4.542 75.426 1.00 30.14 25 ALA H N 1
ATOM 2061 C CA . ALA H 1 26 ? -1.163 -3.736 75.905 1.00 34.23 25 ALA H CA 1
ATOM 2062 C C . ALA H 1 26 ? -1.657 -2.725 76.940 1.00 38.47 25 ALA H C 1
ATOM 2063 O O . ALA H 1 26 ? -0.955 -2.497 77.940 1.00 39.54 25 ALA H O 1
ATOM 2065 N N . GLN H 1 27 ? -2.832 -2.140 76.709 1.00 41.48 26 GLN H N 1
ATOM 2066 C CA . GLN H 1 27 ? -3.450 -1.189 77.663 1.00 45.18 26 GLN H CA 1
ATOM 2067 C C . GLN H 1 27 ? -3.725 -1.912 78.988 1.00 45.75 26 GLN H C 1
ATOM 2068 O O . GLN H 1 27 ? -3.438 -1.307 80.060 1.00 44.90 26 GLN H O 1
ATOM 2074 N N . ALA H 1 28 ? -4.275 -3.131 78.928 1.00 42.52 27 ALA H N 1
ATOM 2075 C CA . ALA H 1 28 ? -4.588 -3.951 80.120 1.00 42.68 27 ALA H CA 1
ATOM 2076 C C . ALA H 1 28 ? -3.289 -4.259 80.869 1.00 42.64 27 ALA H C 1
ATOM 2077 O O . ALA H 1 28 ? -3.298 -4.213 82.102 1.00 47.98 27 ALA H O 1
ATOM 2079 N N . TYR H 1 29 ? -2.199 -4.551 80.161 1.00 42.88 28 TYR H N 1
ATOM 2080 C CA . TYR H 1 29 ? -0.889 -4.835 80.802 1.00 43.77 28 TYR H CA 1
ATOM 2081 C C . TYR H 1 29 ? -0.390 -3.570 81.505 1.00 48.29 28 TYR H C 1
ATOM 2082 O O . TYR H 1 29 ? 0.089 -3.666 82.649 1.00 48.91 28 TYR H O 1
ATOM 2091 N N . LYS H 1 30 ? -0.501 -2.416 80.846 1.00 50.31 29 LYS H N 1
ATOM 2092 C CA . LYS H 1 30 ? 0.008 -1.117 81.358 1.00 60.07 29 LYS H CA 1
ATOM 2093 C C . LYS H 1 30 ? -0.874 -0.644 82.521 1.00 58.97 29 LYS H C 1
ATOM 2094 O O . LYS H 1 30 ? -0.325 -0.052 83.465 1.00 62.92 29 LYS H O 1
ATOM 2100 N N . GLY H 1 31 ? -2.186 -0.894 82.441 1.00 57.54 30 GLY H N 1
ATOM 2101 C CA . GLY H 1 31 ? -3.188 -0.429 83.416 1.00 61.16 30 GLY H CA 1
ATOM 2102 C C . GLY H 1 31 ? -3.188 -1.287 84.662 1.00 64.59 30 GLY H C 1
ATOM 2103 O O . GLY H 1 31 ? -2.537 -2.329 84.673 1.00 61.81 30 GLY H O 1
#

Foldseek 3Di:
DVVVVVVVVVVVVVVVVCCVVVVVVVVVD/DVVVVVVVVVVVVVVVVCCVVVVVVVVVD/DVVVVVVVVVVVVVVVVVCVVVVVVVVVD/DVVVVVVVVVVVVVVVVVCVVVVVVVVVD/DCVVVVVVVVVVVVVVVVCVVVVVVVVVD/DVVVVVVVVVVVVVVVVCCVVVVVVVVVD/DVVVVVVVVVVVVVVVVCCVVVVVVVVVD/DVVVVVVVVVVVVVVVVCCVVVVVVVVVD